Protein AF-A0A7S1UIT3-F1 (afdb_monomer_lite)

pLDDT: mean 85.67, std 15.05, range [30.44, 98.75]

Structure (mmCIF, N/CA/C/O backbone):
data_AF-A0A7S1UIT3-F1
#
_entry.id   AF-A0A7S1UIT3-F1
#
loop_
_atom_site.group_PDB
_atom_site.id
_atom_site.type_symbol
_atom_site.label_atom_id
_atom_site.label_alt_id
_atom_site.label_comp_id
_atom_site.label_asym_id
_atom_site.label_entity_id
_atom_site.label_seq_id
_atom_site.pdbx_PDB_ins_code
_atom_site.Cartn_x
_atom_site.Cartn_y
_atom_site.Cartn_z
_atom_site.occupancy
_atom_site.B_iso_or_equiv
_atom_site.auth_seq_id
_atom_site.auth_comp_id
_atom_site.auth_asym_id
_atom_site.auth_atom_id
_atom_site.pdbx_PDB_model_num
ATOM 1 N N . GLN A 1 1 ? 19.915 13.549 -13.323 1.00 46.94 1 GLN A N 1
ATOM 2 C CA . GLN A 1 1 ? 19.915 12.430 -12.364 1.00 46.94 1 GLN A CA 1
ATOM 3 C C . GLN A 1 1 ? 20.863 11.379 -12.923 1.00 46.94 1 GLN A C 1
ATOM 5 O O . GLN A 1 1 ? 20.738 11.053 -14.097 1.00 46.94 1 GLN A O 1
ATOM 10 N N . THR A 1 2 ? 21.881 10.961 -12.176 1.00 52.47 2 THR A N 1
ATOM 11 C CA . THR A 1 2 ? 22.764 9.856 -12.575 1.00 52.47 2 THR A CA 1
ATOM 12 C C . THR A 1 2 ? 22.044 8.564 -12.219 1.00 52.47 2 THR A C 1
ATOM 14 O O . THR A 1 2 ? 21.860 8.278 -11.042 1.00 52.47 2 THR A O 1
ATOM 17 N N . PHE A 1 3 ? 21.565 7.834 -13.223 1.00 65.62 3 PHE A N 1
ATOM 18 C CA . PHE A 1 3 ? 20.949 6.527 -13.011 1.00 65.62 3 PHE A CA 1
ATOM 19 C C . PHE A 1 3 ? 22.040 5.515 -12.663 1.00 65.62 3 PHE A C 1
ATOM 21 O O . PHE A 1 3 ? 23.120 5.548 -13.263 1.00 65.62 3 PHE A O 1
ATOM 28 N N . VAL A 1 4 ? 21.763 4.605 -11.730 1.00 65.81 4 VAL A N 1
ATOM 29 C CA . VAL A 1 4 ? 22.576 3.391 -11.627 1.00 65.81 4 VAL A CA 1
ATOM 30 C C . VAL A 1 4 ? 22.372 2.642 -12.941 1.00 65.81 4 VAL A C 1
ATOM 32 O O . VAL A 1 4 ? 21.242 2.348 -13.326 1.00 65.81 4 VAL A O 1
ATOM 35 N N . THR A 1 5 ? 23.452 2.445 -13.694 1.00 67.94 5 THR A N 1
ATOM 36 C CA . THR A 1 5 ? 23.385 1.649 -14.921 1.00 67.94 5 THR A CA 1
ATOM 37 C C . THR A 1 5 ? 23.319 0.189 -14.498 1.00 67.94 5 THR A C 1
ATOM 39 O O . THR A 1 5 ? 24.219 -0.238 -13.774 1.00 67.94 5 THR A O 1
ATOM 42 N N . PRO A 1 6 ? 22.281 -0.564 -14.899 1.00 67.19 6 PRO A N 1
ATOM 43 C CA . PRO A 1 6 ? 22.145 -1.939 -14.453 1.00 67.19 6 PRO A CA 1
ATOM 44 C C . PRO A 1 6 ? 23.338 -2.788 -14.910 1.00 67.19 6 PRO A C 1
ATOM 46 O O . PRO A 1 6 ? 23.688 -2.793 -16.095 1.00 67.19 6 PRO A O 1
ATOM 49 N N . ALA A 1 7 ? 23.974 -3.483 -13.972 1.00 74.50 7 ALA A N 1
ATOM 50 C CA . ALA A 1 7 ? 25.075 -4.406 -14.216 1.00 74.50 7 ALA A CA 1
ATOM 51 C C . ALA A 1 7 ? 24.563 -5.817 -14.566 1.00 74.50 7 ALA A C 1
ATOM 53 O O . ALA A 1 7 ? 23.385 -6.133 -14.430 1.00 74.50 7 ALA A O 1
ATOM 54 N N . SER A 1 8 ? 25.458 -6.709 -15.003 1.00 68.69 8 SER A N 1
ATOM 55 C CA . SER A 1 8 ? 25.099 -8.071 -15.439 1.00 68.69 8 SER A CA 1
ATOM 56 C C . SER A 1 8 ? 24.463 -8.959 -14.357 1.00 68.69 8 SER A C 1
ATOM 58 O O . SER A 1 8 ? 23.925 -10.005 -14.701 1.00 68.69 8 SER A O 1
ATOM 60 N N . LEU A 1 9 ? 24.547 -8.575 -13.078 1.00 79.12 9 LEU A N 1
ATOM 61 C CA . LEU A 1 9 ? 23.953 -9.288 -11.938 1.00 79.12 9 LEU A CA 1
ATOM 62 C C . LEU A 1 9 ? 22.693 -8.608 -11.386 1.00 79.12 9 LEU A C 1
ATOM 64 O O . LEU A 1 9 ? 22.029 -9.177 -10.534 1.00 79.12 9 LEU A O 1
ATOM 68 N N . ASP A 1 10 ? 22.320 -7.443 -11.914 1.00 90.12 10 ASP A N 1
ATOM 69 C CA . ASP A 1 10 ? 21.158 -6.686 -11.437 1.00 90.12 10 ASP A CA 1
ATOM 70 C C . ASP A 1 10 ? 19.826 -7.275 -11.933 1.00 90.12 10 ASP A C 1
ATOM 72 O O . ASP A 1 10 ? 18.752 -6.758 -11.627 1.00 90.12 10 ASP A O 1
ATOM 76 N N . GLU A 1 11 ? 19.891 -8.345 -12.732 1.00 94.50 11 GLU A N 1
ATOM 77 C CA . GLU A 1 11 ? 18.737 -9.024 -13.329 1.00 94.50 11 GLU A CA 1
ATOM 78 C C . GLU A 1 11 ? 17.837 -8.063 -14.127 1.00 94.50 11 GLU A C 1
ATOM 80 O O . GLU A 1 11 ? 16.620 -8.209 -14.191 1.00 94.50 11 GLU A O 1
ATOM 85 N N . PHE A 1 12 ? 18.428 -7.046 -14.757 1.00 94.56 12 PHE A N 1
ATOM 86 C CA . PHE A 1 12 ? 17.677 -6.101 -15.575 1.00 94.56 12 PHE A CA 1
ATOM 87 C C . PHE A 1 12 ? 16.957 -6.810 -16.726 1.00 94.56 12 PHE A C 1
ATOM 89 O O . PHE A 1 12 ? 17.575 -7.529 -17.514 1.00 94.56 12 PHE A O 1
ATOM 96 N N . GLY A 1 13 ? 15.652 -6.570 -16.847 1.00 95.25 13 GLY A N 1
ATOM 97 C CA . GLY A 1 13 ? 14.801 -7.284 -17.799 1.00 95.25 13 GLY A CA 1
ATOM 98 C C . GLY A 1 13 ? 14.123 -8.519 -17.211 1.00 95.25 13 GLY A C 1
ATOM 99 O O . GLY A 1 13 ? 13.435 -9.213 -17.956 1.00 95.25 13 GLY A O 1
ATOM 100 N N . TYR A 1 14 ? 14.276 -8.780 -15.905 1.00 97.31 14 TYR A N 1
ATOM 101 C CA . TYR A 1 14 ? 13.561 -9.851 -15.203 1.00 97.31 14 TYR A CA 1
ATOM 102 C C . TYR A 1 14 ? 12.042 -9.741 -15.389 1.00 97.31 14 TYR A C 1
ATOM 104 O O . TYR A 1 14 ? 11.359 -10.734 -15.626 1.00 97.31 14 TYR A O 1
ATOM 112 N N . SER A 1 15 ? 11.520 -8.515 -15.335 1.00 98.31 15 SER A N 1
ATOM 113 C CA . SER A 1 15 ? 10.126 -8.198 -15.627 1.00 98.31 15 SER A CA 1
ATOM 114 C C . SER A 1 15 ? 10.046 -6.982 -16.552 1.00 98.31 15 SER A C 1
ATOM 116 O O . SER A 1 15 ? 10.886 -6.080 -16.492 1.00 98.31 15 SER A O 1
ATOM 118 N N . VAL A 1 16 ? 9.061 -6.972 -17.454 1.00 97.81 16 VAL A N 1
ATOM 119 C CA . VAL A 1 16 ? 8.864 -5.897 -18.436 1.00 97.81 16 VAL A CA 1
ATOM 120 C C . VAL A 1 16 ? 7.373 -5.654 -18.635 1.00 97.81 16 VAL A C 1
ATOM 122 O O . VAL A 1 16 ? 6.615 -6.601 -18.840 1.00 97.81 16 VAL A O 1
ATOM 125 N N . ALA A 1 17 ? 6.969 -4.385 -18.647 1.00 98.25 17 ALA A N 1
ATOM 126 C CA . ALA A 1 17 ? 5.641 -3.954 -19.068 1.00 98.25 17 ALA A CA 1
ATOM 127 C C . ALA A 1 17 ? 5.755 -2.760 -20.026 1.00 98.25 17 ALA A C 1
ATOM 129 O O . ALA A 1 17 ? 6.630 -1.911 -19.866 1.00 98.25 17 ALA A O 1
ATOM 130 N N . LEU A 1 18 ? 4.892 -2.709 -21.039 1.00 96.75 18 LEU A N 1
ATOM 131 C CA . LEU A 1 18 ? 4.883 -1.678 -22.076 1.00 96.75 18 LEU A CA 1
ATOM 132 C C . LEU A 1 18 ? 3.440 -1.255 -22.340 1.00 96.75 18 LEU A C 1
ATOM 134 O O . LEU A 1 18 ? 2.612 -2.106 -22.666 1.00 96.75 18 LEU A O 1
ATOM 138 N N . ASP A 1 19 ? 3.178 0.046 -22.279 1.00 97.06 19 ASP A N 1
ATOM 139 C CA . ASP A 1 19 ? 1.908 0.633 -22.700 1.00 97.06 19 ASP A CA 1
ATOM 140 C C . ASP A 1 19 ? 2.155 1.951 -23.452 1.00 97.06 19 ASP A C 1
ATOM 142 O O . ASP A 1 19 ? 2.624 2.953 -22.902 1.00 97.06 19 ASP A O 1
ATOM 146 N N . GLY A 1 20 ? 1.883 1.926 -24.758 1.00 93.31 20 GLY A N 1
ATOM 147 C CA . GLY A 1 20 ? 2.160 3.029 -25.675 1.00 93.31 20 GLY A CA 1
ATOM 148 C C . GLY A 1 20 ? 3.656 3.342 -25.810 1.00 93.31 20 GLY A C 1
ATOM 149 O O . GLY A 1 20 ? 4.422 2.576 -26.410 1.00 93.31 20 GLY A O 1
ATOM 150 N N . ASP A 1 21 ? 4.044 4.509 -25.296 1.00 94.75 21 ASP A N 1
ATOM 151 C CA . ASP A 1 21 ? 5.414 5.038 -25.321 1.00 94.75 21 ASP A CA 1
ATOM 152 C C . ASP A 1 21 ? 6.137 4.898 -23.976 1.00 94.75 21 ASP A C 1
ATOM 154 O O . ASP A 1 21 ? 7.287 5.324 -23.855 1.00 94.75 21 ASP A O 1
ATOM 158 N N . GLU A 1 22 ? 5.493 4.284 -22.983 1.00 96.19 22 GLU A N 1
ATOM 159 C CA . GLU A 1 22 ? 6.040 4.091 -21.644 1.00 96.19 22 GLU A CA 1
ATOM 160 C C . GLU A 1 22 ? 6.344 2.610 -21.407 1.00 96.19 22 GLU A C 1
ATOM 162 O O . GLU A 1 22 ? 5.508 1.736 -21.640 1.00 96.19 22 GLU A O 1
ATOM 167 N N . MET A 1 23 ? 7.563 2.319 -20.958 1.00 97.06 23 MET A N 1
ATOM 168 C CA . MET A 1 23 ? 8.028 0.966 -20.670 1.00 97.06 23 MET A CA 1
ATOM 169 C C . MET A 1 23 ? 8.654 0.918 -19.283 1.00 97.06 23 MET A C 1
ATOM 171 O O . MET A 1 23 ? 9.505 1.740 -18.956 1.00 97.06 23 MET A O 1
ATOM 175 N N . VAL A 1 24 ? 8.275 -0.071 -18.484 1.00 98.31 24 VAL A N 1
ATOM 176 C CA . VAL A 1 24 ? 8.840 -0.313 -17.156 1.00 98.31 24 VAL A CA 1
ATOM 177 C C . VAL A 1 24 ? 9.628 -1.610 -17.202 1.00 98.31 24 VAL A C 1
ATOM 179 O O . VAL A 1 24 ? 9.116 -2.627 -17.670 1.00 98.31 24 VAL A O 1
ATOM 182 N N . ILE A 1 25 ? 10.874 -1.571 -16.739 1.00 97.94 25 ILE A N 1
ATOM 183 C CA . ILE A 1 25 ? 11.754 -2.738 -16.670 1.00 97.94 25 ILE A CA 1
ATOM 184 C C . ILE A 1 25 ? 12.203 -2.945 -15.227 1.00 97.94 25 ILE A C 1
ATOM 186 O O . ILE A 1 25 ? 12.813 -2.051 -14.640 1.00 97.94 25 ILE A O 1
ATOM 190 N N . GLY A 1 26 ? 11.922 -4.120 -14.675 1.00 98.00 26 GLY A N 1
ATOM 191 C CA . GLY A 1 26 ? 12.396 -4.537 -13.362 1.00 98.00 26 GLY A CA 1
ATOM 192 C C . GLY A 1 26 ? 13.838 -5.045 -13.380 1.00 98.00 26 GLY A C 1
ATOM 193 O O . GLY A 1 26 ? 14.306 -5.615 -14.371 1.00 98.00 26 GLY A O 1
ATOM 194 N N . ALA A 1 27 ? 14.531 -4.822 -12.269 1.00 97.50 27 ALA A N 1
ATOM 195 C CA . ALA A 1 27 ? 15.895 -5.260 -11.998 1.00 97.50 27 ALA A CA 1
ATOM 196 C C . ALA A 1 27 ? 16.018 -5.639 -10.506 1.00 97.50 27 ALA A C 1
ATOM 198 O O . ALA A 1 27 ? 16.556 -4.867 -9.705 1.00 97.50 27 ALA A O 1
ATOM 199 N N . PRO A 1 28 ? 15.445 -6.784 -10.098 1.00 97.44 28 PRO A N 1
ATOM 200 C CA . PRO A 1 28 ? 15.382 -7.183 -8.694 1.00 97.44 28 PRO A CA 1
ATOM 201 C C . PRO A 1 28 ? 16.749 -7.474 -8.059 1.00 97.44 28 PRO A C 1
ATOM 203 O O . PRO A 1 28 ? 16.854 -7.411 -6.842 1.00 97.44 28 PRO A O 1
ATOM 206 N N . GLY A 1 29 ? 17.802 -7.722 -8.847 1.00 96.12 29 GLY A N 1
ATOM 207 C CA . GLY A 1 29 ? 19.154 -7.983 -8.335 1.00 96.12 29 GLY A CA 1
ATOM 208 C C . GLY A 1 29 ? 19.953 -6.735 -7.929 1.00 96.12 29 GLY A C 1
ATOM 209 O O . GLY A 1 29 ? 21.053 -6.863 -7.399 1.00 96.12 29 GLY A O 1
ATOM 210 N N . VAL A 1 30 ? 19.439 -5.525 -8.182 1.00 94.88 30 VAL A N 1
ATOM 211 C CA . VAL A 1 30 ? 20.153 -4.263 -7.905 1.00 94.88 30 VAL A CA 1
ATOM 212 C C . VAL A 1 30 ? 20.434 -4.091 -6.410 1.00 94.88 30 VAL A C 1
ATOM 214 O O . VAL A 1 30 ? 19.501 -4.135 -5.611 1.00 94.88 30 VAL A O 1
ATOM 217 N N . ASP A 1 31 ? 21.681 -3.733 -6.069 1.00 92.38 31 ASP A N 1
ATOM 218 C CA . ASP A 1 31 ? 22.093 -3.257 -4.733 1.00 92.38 31 ASP A CA 1
ATOM 219 C C . ASP A 1 31 ? 21.745 -4.253 -3.616 1.00 92.38 31 ASP A C 1
ATOM 221 O O . ASP A 1 31 ? 20.839 -4.013 -2.824 1.00 92.38 31 ASP A O 1
ATOM 225 N N . ASP A 1 32 ? 22.451 -5.388 -3.589 1.00 92.44 32 ASP A N 1
ATOM 226 C CA . ASP A 1 32 ? 22.223 -6.498 -2.647 1.00 92.44 32 ASP A CA 1
ATOM 227 C C . ASP A 1 32 ? 20.775 -7.011 -2.681 1.00 92.44 32 ASP A C 1
ATOM 229 O O . ASP A 1 32 ? 20.127 -7.215 -1.656 1.00 92.44 32 ASP A O 1
ATOM 233 N N . GLU A 1 33 ? 20.242 -7.165 -3.898 1.00 95.12 33 GLU A N 1
ATOM 234 C CA . GLU A 1 33 ? 18.872 -7.626 -4.146 1.00 95.12 33 GLU A CA 1
ATOM 235 C C . GLU A 1 33 ? 17.778 -6.747 -3.511 1.00 95.12 33 GLU A C 1
ATOM 237 O O . GLU A 1 33 ? 16.616 -7.144 -3.460 1.00 95.12 33 GLU A O 1
ATOM 242 N N . LYS A 1 34 ? 18.097 -5.513 -3.090 1.00 95.31 34 LYS A N 1
ATOM 243 C CA . LYS A 1 34 ? 17.076 -4.513 -2.728 1.00 95.31 34 LYS A CA 1
ATOM 244 C C . LYS A 1 34 ? 16.142 -4.225 -3.908 1.00 95.31 34 LYS A C 1
ATOM 246 O O . LYS A 1 34 ? 14.973 -3.895 -3.726 1.00 95.31 34 LYS A O 1
ATOM 251 N N . GLY A 1 35 ? 16.671 -4.321 -5.128 1.00 97.12 35 GLY A N 1
ATOM 252 C CA . GLY A 1 35 ? 15.929 -4.224 -6.378 1.00 97.12 35 GLY A CA 1
ATOM 253 C C . GLY A 1 35 ? 15.574 -2.796 -6.804 1.00 97.12 35 GLY A C 1
ATOM 254 O O . GLY A 1 35 ? 15.624 -1.843 -6.020 1.00 97.12 35 GLY A O 1
ATOM 255 N N . ALA A 1 36 ? 15.258 -2.633 -8.086 1.00 97.00 36 ALA A N 1
ATOM 256 C CA . ALA A 1 36 ? 14.792 -1.386 -8.687 1.00 97.00 36 ALA A CA 1
ATOM 257 C C . ALA A 1 36 ? 13.879 -1.670 -9.891 1.00 97.00 36 ALA A C 1
ATOM 259 O O . ALA A 1 36 ? 13.921 -2.747 -10.486 1.00 97.00 36 ALA A O 1
ATOM 260 N N . ALA A 1 37 ? 13.111 -0.668 -10.314 1.00 98.06 37 ALA A N 1
ATOM 261 C CA . ALA A 1 37 ? 12.497 -0.652 -11.639 1.00 98.06 37 ALA A CA 1
ATOM 262 C C . ALA A 1 37 ? 12.879 0.629 -12.385 1.00 98.06 37 ALA A C 1
ATOM 264 O O . ALA A 1 37 ? 13.203 1.650 -11.783 1.00 98.06 37 ALA A O 1
ATOM 265 N N . TYR A 1 38 ? 12.861 0.585 -13.711 1.00 96.69 38 TYR A N 1
ATOM 266 C CA . TYR A 1 38 ? 13.275 1.694 -14.563 1.00 96.69 38 TYR A CA 1
ATOM 267 C C . TYR A 1 38 ? 12.162 2.028 -15.543 1.00 96.69 38 TYR A C 1
ATOM 269 O O . TYR A 1 38 ? 11.745 1.171 -16.321 1.00 96.69 38 TYR A O 1
ATOM 277 N N . LEU A 1 39 ? 11.721 3.282 -15.528 1.00 97.06 39 LEU A N 1
ATOM 278 C CA . LEU A 1 39 ? 10.820 3.839 -16.525 1.00 97.06 39 LEU A CA 1
ATOM 279 C C . LEU A 1 39 ? 11.635 4.337 -17.716 1.00 97.06 39 LEU A C 1
ATOM 281 O O . LEU A 1 39 ? 12.537 5.168 -17.574 1.00 97.06 39 LEU A O 1
ATOM 285 N N . TRP A 1 40 ? 11.270 3.854 -18.890 1.00 95.06 40 TRP A N 1
ATOM 286 C CA . TRP A 1 40 ? 11.787 4.268 -20.178 1.00 95.06 40 TRP A CA 1
ATOM 287 C C . TRP A 1 40 ? 10.672 4.918 -20.980 1.00 95.06 40 TRP A C 1
ATOM 289 O O . TRP A 1 40 ? 9.566 4.384 -21.059 1.00 95.06 40 TRP A O 1
ATOM 299 N N . LEU A 1 41 ? 10.992 6.040 -21.614 1.00 94.56 41 LEU A N 1
ATOM 300 C CA . LEU A 1 41 ? 10.089 6.718 -22.534 1.00 94.56 41 LEU A CA 1
ATOM 301 C C . LEU A 1 41 ? 10.626 6.652 -23.957 1.00 94.56 41 LEU A C 1
ATOM 303 O O . LEU A 1 41 ? 11.831 6.812 -24.198 1.00 94.56 41 LEU A O 1
ATOM 307 N N . ARG A 1 42 ? 9.714 6.443 -24.908 1.00 93.56 42 ARG A N 1
ATOM 308 C CA . ARG A 1 42 ? 10.017 6.533 -26.333 1.00 93.56 42 ARG A CA 1
ATOM 309 C C . ARG A 1 42 ? 10.057 7.998 -26.761 1.00 93.56 42 ARG A C 1
ATOM 311 O O . ARG A 1 42 ? 9.055 8.704 -26.728 1.00 93.56 42 ARG A O 1
ATOM 318 N N . GLY A 1 43 ? 11.220 8.439 -27.229 1.00 88.31 43 GLY A N 1
ATOM 319 C CA . GLY A 1 43 ? 11.409 9.705 -27.931 1.00 88.31 43 GLY A CA 1
ATOM 320 C C . GLY A 1 43 ? 11.768 9.440 -29.390 1.00 88.31 43 GLY A C 1
ATOM 321 O O . GLY A 1 43 ? 12.883 9.007 -29.690 1.00 88.31 43 GLY A O 1
ATOM 322 N N . GLY A 1 44 ? 10.831 9.678 -30.313 1.00 86.88 44 GLY A N 1
ATOM 323 C CA . GLY A 1 44 ? 11.021 9.359 -31.731 1.00 86.88 44 GLY A CA 1
ATOM 324 C C . GLY A 1 44 ? 11.257 7.860 -31.947 1.00 86.88 44 GLY A C 1
ATOM 325 O O . GLY A 1 44 ? 10.409 7.041 -31.608 1.00 86.88 44 GLY A O 1
ATOM 326 N N . SER A 1 45 ? 12.412 7.490 -32.507 1.00 88.00 45 SER A N 1
ATOM 327 C CA . SER A 1 45 ? 12.798 6.088 -32.740 1.00 88.00 45 SER A CA 1
ATOM 328 C C . SER A 1 45 ? 13.670 5.485 -31.631 1.00 88.00 45 SER A C 1
ATOM 330 O O . SER A 1 45 ? 14.164 4.371 -31.791 1.00 88.00 45 SER A O 1
ATOM 332 N N . SER A 1 46 ? 13.913 6.214 -30.537 1.00 88.62 46 SER A N 1
ATOM 333 C CA . SER A 1 46 ? 14.787 5.785 -29.438 1.00 88.62 46 SER A CA 1
ATOM 334 C C . SER A 1 46 ? 14.034 5.652 -28.119 1.00 88.62 46 SER A C 1
ATOM 336 O O . SER A 1 46 ? 13.113 6.418 -27.852 1.00 88.62 46 SER A O 1
ATOM 338 N N . MET A 1 47 ? 14.459 4.701 -27.289 1.00 88.81 47 MET A N 1
ATOM 339 C CA . MET A 1 47 ? 14.052 4.592 -25.887 1.00 88.81 47 MET A CA 1
ATOM 340 C C . MET A 1 47 ? 15.146 5.191 -25.000 1.00 88.81 47 MET A C 1
ATOM 342 O O . MET A 1 47 ? 16.331 4.940 -25.231 1.00 88.81 47 MET A O 1
ATOM 346 N N . SER A 1 48 ? 14.761 5.943 -23.971 1.00 91.06 48 SER A N 1
ATOM 347 C CA . SER A 1 48 ? 15.687 6.466 -22.958 1.00 91.06 48 SER A CA 1
ATOM 348 C C . SER A 1 48 ? 15.144 6.256 -21.553 1.00 91.06 48 SER A C 1
ATOM 350 O O . SER A 1 48 ? 13.947 6.439 -21.340 1.00 91.06 48 SER A O 1
ATOM 352 N N . ILE A 1 49 ? 16.023 5.938 -20.598 1.00 91.69 49 ILE A N 1
ATOM 353 C CA . ILE A 1 49 ? 15.675 5.907 -19.172 1.00 91.69 49 ILE A CA 1
ATOM 354 C C . ILE A 1 49 ? 15.262 7.315 -18.746 1.00 91.69 49 ILE A C 1
ATOM 356 O O . ILE A 1 49 ? 16.026 8.271 -18.893 1.00 91.69 49 ILE A O 1
ATOM 360 N N . THR A 1 50 ? 14.058 7.426 -18.205 1.00 93.00 50 THR A N 1
ATOM 361 C CA . THR A 1 50 ? 13.496 8.672 -17.683 1.00 93.00 50 THR A CA 1
ATOM 362 C C . THR A 1 50 ? 13.556 8.710 -16.165 1.00 93.00 50 THR A C 1
ATOM 364 O O . THR A 1 50 ? 13.829 9.767 -15.598 1.00 93.00 50 THR A O 1
ATOM 367 N N . GLN A 1 51 ? 13.337 7.573 -15.502 1.00 95.25 51 GLN A N 1
ATOM 368 C CA . GLN A 1 51 ? 13.281 7.510 -14.047 1.00 95.25 51 GLN A CA 1
ATOM 369 C C . GLN A 1 51 ? 13.695 6.131 -13.528 1.00 95.25 51 GLN A C 1
ATOM 371 O O . GLN A 1 51 ? 13.369 5.111 -14.129 1.00 95.25 51 GLN A O 1
ATOM 376 N N . GLN A 1 52 ? 14.376 6.112 -12.382 1.00 95.81 52 GLN A N 1
ATOM 377 C CA . GLN A 1 52 ? 14.502 4.926 -11.539 1.00 95.81 52 GLN A CA 1
ATOM 378 C C . GLN A 1 52 ? 13.404 4.981 -10.469 1.00 95.81 52 GLN A C 1
ATOM 380 O O . GLN A 1 52 ? 13.303 5.967 -9.737 1.00 95.81 52 GLN A O 1
ATOM 385 N N . LEU A 1 53 ? 12.566 3.953 -10.424 1.00 97.81 53 LEU A N 1
ATOM 386 C CA . LEU A 1 53 ? 11.509 3.753 -9.442 1.00 97.81 53 LEU A CA 1
ATOM 387 C C . LEU A 1 53 ? 12.077 2.920 -8.292 1.00 97.81 53 LEU A C 1
ATOM 389 O O . LEU A 1 53 ? 12.685 1.872 -8.524 1.00 97.81 53 LEU A O 1
ATOM 393 N N . LEU A 1 54 ? 11.890 3.413 -7.072 1.00 96.31 54 LEU A N 1
ATOM 394 C CA . LEU A 1 54 ? 12.373 2.813 -5.833 1.00 96.31 54 LEU A CA 1
ATOM 395 C C . LEU A 1 54 ? 11.274 2.930 -4.770 1.00 96.31 54 LEU A C 1
ATOM 397 O O . LEU A 1 54 ? 10.522 3.912 -4.809 1.00 96.31 54 LEU A O 1
ATOM 401 N N . PRO A 1 55 ? 11.190 1.982 -3.825 1.00 93.88 55 PRO A N 1
ATOM 402 C CA . PRO A 1 55 ? 10.376 2.162 -2.633 1.00 93.88 55 PRO A CA 1
ATOM 403 C C . PRO A 1 55 ? 11.002 3.232 -1.719 1.00 93.88 55 PRO A C 1
ATOM 405 O O . PRO A 1 55 ? 12.162 3.623 -1.885 1.00 93.88 55 PRO A O 1
ATOM 408 N N . ASP A 1 56 ? 10.215 3.730 -0.771 1.00 89.25 56 ASP A N 1
ATOM 409 C CA . ASP A 1 56 ? 10.622 4.707 0.244 1.00 89.25 56 ASP A CA 1
ATOM 410 C C . ASP A 1 56 ? 11.630 4.127 1.245 1.00 89.25 56 ASP A C 1
ATOM 412 O O . ASP A 1 56 ? 12.628 4.775 1.574 1.00 89.25 56 ASP A O 1
ATOM 416 N N . VAL A 1 57 ? 11.399 2.887 1.672 1.00 87.69 57 VAL A N 1
ATOM 417 C CA . VAL A 1 57 ? 12.326 2.086 2.474 1.00 87.69 57 VAL A CA 1
ATOM 418 C C . VAL A 1 57 ? 12.831 0.934 1.611 1.00 87.69 57 VAL A C 1
ATOM 420 O O . VAL A 1 57 ? 12.046 0.231 0.984 1.00 87.69 57 VAL A O 1
ATOM 423 N N . ARG A 1 58 ? 14.154 0.752 1.549 1.00 91.12 58 ARG A N 1
ATOM 424 C CA . ARG A 1 58 ? 14.783 -0.344 0.798 1.00 91.12 58 ARG A CA 1
ATOM 425 C C . ARG A 1 58 ? 15.344 -1.369 1.770 1.00 91.12 58 ARG A C 1
ATOM 427 O O . ARG A 1 58 ? 16.146 -1.007 2.629 1.00 91.12 58 ARG A O 1
ATOM 434 N N . GLN A 1 59 ? 14.954 -2.621 1.588 1.00 91.62 59 GLN A N 1
ATOM 435 C CA . GLN A 1 59 ? 15.403 -3.761 2.378 1.00 91.62 59 GLN A CA 1
ATOM 436 C C . GLN A 1 59 ? 16.242 -4.698 1.514 1.00 91.62 59 GLN A C 1
ATOM 438 O O . GLN A 1 59 ? 15.915 -4.924 0.349 1.00 91.62 59 GLN A O 1
ATOM 443 N N . ASP A 1 60 ? 17.337 -5.207 2.075 1.00 92.56 60 ASP A N 1
ATOM 444 C CA . ASP A 1 60 ? 18.192 -6.196 1.413 1.00 92.56 60 ASP A CA 1
ATOM 445 C C . ASP A 1 60 ? 17.370 -7.445 1.075 1.00 92.56 60 ASP A C 1
ATOM 447 O O . ASP A 1 60 ? 16.589 -7.907 1.899 1.00 92.56 60 ASP A O 1
ATOM 451 N N . GLY A 1 61 ? 17.515 -7.983 -0.136 1.00 93.94 61 GLY A N 1
ATOM 452 C CA . GLY A 1 61 ? 16.748 -9.165 -0.551 1.00 93.94 61 GLY A CA 1
ATOM 453 C C . GLY A 1 61 ? 15.274 -8.931 -0.908 1.00 93.94 61 GLY A C 1
ATOM 454 O O . GLY A 1 61 ? 14.639 -9.859 -1.397 1.00 93.94 61 GLY A O 1
ATOM 455 N N . ALA A 1 62 ? 14.728 -7.714 -0.775 1.00 94.69 62 ALA A N 1
ATOM 456 C CA . ALA A 1 62 ? 13.309 -7.442 -1.056 1.00 94.69 62 ALA A CA 1
ATOM 457 C C . ALA A 1 62 ? 12.896 -7.681 -2.525 1.00 94.69 62 ALA A C 1
ATOM 459 O O . ALA A 1 62 ? 11.718 -7.888 -2.848 1.00 94.69 62 ALA A O 1
ATOM 460 N N . ARG A 1 63 ? 13.874 -7.642 -3.441 1.00 97.12 63 ARG A N 1
ATOM 461 C CA . ARG A 1 63 ? 13.736 -7.898 -4.883 1.00 97.12 63 ARG A CA 1
ATOM 462 C C . ARG A 1 63 ? 12.664 -7.036 -5.544 1.00 97.12 63 ARG A C 1
ATOM 464 O O . ARG A 1 63 ? 11.888 -7.504 -6.384 1.00 97.12 63 ARG A O 1
ATOM 471 N N . PHE A 1 64 ? 12.644 -5.747 -5.202 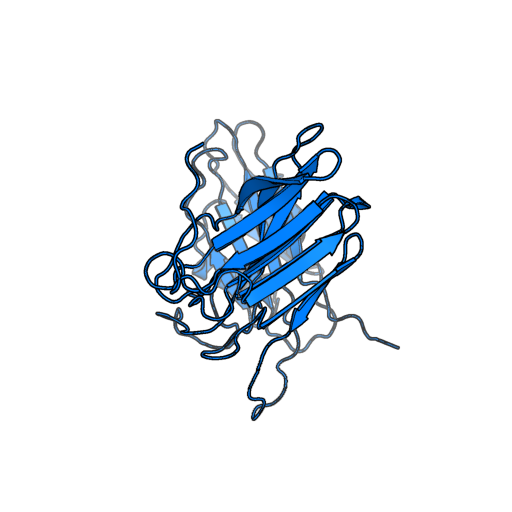1.00 98.19 64 PHE A N 1
ATOM 472 C CA . PHE A 1 64 ? 11.788 -4.762 -5.858 1.00 98.19 64 PHE A CA 1
ATOM 473 C C . PHE A 1 64 ? 12.013 -4.764 -7.380 1.00 98.19 64 PHE A C 1
ATOM 475 O O . PHE A 1 64 ? 13.144 -4.722 -7.864 1.00 98.19 64 PHE A O 1
ATOM 482 N N . GLY A 1 65 ? 10.933 -4.806 -8.158 1.00 98.12 65 GLY A N 1
ATOM 483 C CA . GLY A 1 65 ? 10.992 -4.996 -9.609 1.00 98.12 65 GLY A CA 1
ATOM 484 C C . GLY A 1 65 ? 10.840 -6.452 -10.053 1.00 98.12 65 GLY A C 1
ATOM 485 O O . GLY A 1 65 ? 10.982 -6.732 -11.245 1.00 98.12 65 GLY A O 1
ATOM 486 N N . CYS A 1 66 ? 10.530 -7.393 -9.156 1.00 96.81 66 CYS A N 1
ATOM 487 C CA . CYS A 1 66 ? 10.300 -8.780 -9.564 1.00 96.81 66 CYS A CA 1
ATOM 488 C C . CYS A 1 66 ? 9.037 -8.955 -10.429 1.00 96.81 66 CYS A C 1
ATOM 490 O O . CYS A 1 66 ? 9.015 -9.812 -11.312 1.00 96.81 66 CYS A O 1
ATOM 492 N N . SER A 1 67 ? 8.024 -8.099 -10.272 1.00 98.50 67 SER A N 1
ATOM 493 C CA . SER A 1 67 ? 6.927 -7.950 -11.231 1.00 98.50 67 SER A CA 1
ATOM 494 C C . SER A 1 67 ? 6.590 -6.473 -11.428 1.00 98.50 67 SER A C 1
ATOM 496 O O . SER A 1 67 ? 6.672 -5.674 -10.495 1.00 98.50 67 SER A O 1
ATOM 498 N N . VAL A 1 68 ? 6.243 -6.100 -12.660 1.00 98.75 68 VAL A N 1
ATOM 499 C CA . VAL A 1 68 ? 5.894 -4.725 -13.037 1.00 98.75 68 VAL A CA 1
ATOM 500 C C . VAL A 1 68 ? 4.660 -4.725 -13.928 1.00 98.75 68 VAL A C 1
ATOM 502 O O . VAL A 1 68 ? 4.484 -5.617 -14.759 1.00 98.75 68 VAL A O 1
ATOM 505 N N . ALA A 1 69 ? 3.826 -3.701 -13.786 1.00 98.62 69 ALA A N 1
ATOM 506 C CA . ALA A 1 69 ? 2.696 -3.435 -14.665 1.00 98.62 69 ALA A CA 1
ATOM 507 C C . ALA A 1 69 ? 2.522 -1.921 -14.856 1.00 98.62 69 ALA A C 1
ATOM 509 O O . ALA A 1 69 ? 2.887 -1.130 -13.989 1.00 98.62 69 ALA A O 1
ATOM 510 N N . ILE A 1 70 ? 1.974 -1.509 -15.996 1.00 98.44 70 ILE A N 1
ATOM 511 C CA . ILE A 1 70 ? 1.735 -0.100 -16.323 1.00 98.44 70 ILE A CA 1
ATOM 512 C C . ILE A 1 70 ? 0.399 0.047 -17.044 1.00 98.44 70 ILE A C 1
ATOM 514 O O . ILE A 1 70 ? 0.034 -0.803 -17.858 1.00 98.44 70 ILE A O 1
ATOM 518 N N . HIS A 1 71 ? -0.314 1.126 -16.735 1.00 97.69 71 HIS A N 1
ATOM 519 C CA . HIS A 1 71 ? -1.475 1.583 -17.486 1.00 97.69 71 HIS A CA 1
ATOM 520 C C . HIS A 1 71 ? -1.358 3.095 -17.690 1.00 97.69 71 HIS A C 1
ATOM 522 O O . HIS A 1 71 ? -1.745 3.894 -16.831 1.00 97.69 71 HIS A O 1
ATOM 528 N N . SER A 1 72 ? -0.810 3.484 -18.839 1.00 94.75 72 SER A N 1
ATOM 529 C CA . SER A 1 72 ? -0.415 4.858 -19.160 1.00 94.75 72 SER A CA 1
ATOM 530 C C . SER A 1 72 ? -1.617 5.804 -19.180 1.00 94.75 72 SER A C 1
ATOM 532 O O . SER A 1 72 ? -1.516 6.946 -18.740 1.00 94.75 72 SER A O 1
ATOM 534 N N . ALA A 1 73 ? -2.784 5.323 -19.627 1.00 94.25 73 ALA A N 1
ATOM 535 C CA . ALA A 1 73 ? -4.015 6.118 -19.663 1.00 94.25 73 ALA A CA 1
ATOM 536 C C . ALA A 1 73 ? -4.576 6.444 -18.268 1.00 94.25 73 ALA A C 1
ATOM 538 O O . ALA A 1 73 ? -5.224 7.474 -18.105 1.00 94.25 73 ALA A O 1
ATOM 539 N N . ALA A 1 74 ? -4.323 5.583 -17.276 1.00 93.94 74 ALA A N 1
ATOM 540 C CA . ALA A 1 74 ? -4.664 5.863 -15.882 1.00 93.94 74 ALA A CA 1
ATOM 541 C C . ALA A 1 74 ? -3.471 6.403 -15.097 1.00 93.94 74 ALA A C 1
ATOM 543 O O . ALA A 1 74 ? -3.602 6.565 -13.897 1.00 93.94 74 ALA A O 1
ATOM 544 N N . GLU A 1 75 ? -2.334 6.691 -15.740 1.00 96.00 75 GLU A N 1
ATOM 545 C CA . GLU A 1 75 ? -1.175 7.296 -15.080 1.00 96.00 75 GLU A CA 1
ATOM 546 C C . GLU A 1 75 ? -0.644 6.475 -13.889 1.00 96.00 75 GLU A C 1
ATOM 548 O O . GLU A 1 75 ? -0.133 7.040 -12.918 1.00 96.00 75 GLU A O 1
ATOM 553 N N . THR A 1 76 ? -0.743 5.143 -13.974 1.00 97.12 76 THR A N 1
ATOM 554 C CA . THR A 1 76 ? -0.383 4.216 -12.890 1.00 97.12 76 THR A CA 1
ATOM 555 C C . THR A 1 76 ? 0.701 3.235 -13.329 1.00 97.12 76 THR A C 1
ATOM 557 O O . THR A 1 76 ? 0.566 2.555 -14.350 1.00 97.12 76 THR A O 1
ATOM 560 N N . ILE A 1 77 ? 1.737 3.098 -12.501 1.00 98.50 77 ILE A N 1
ATOM 561 C CA . ILE A 1 77 ? 2.717 2.010 -12.552 1.00 98.50 77 ILE A CA 1
ATOM 562 C C . ILE A 1 77 ? 2.603 1.206 -11.259 1.00 98.50 77 ILE A C 1
ATOM 564 O O . ILE A 1 77 ? 2.508 1.769 -10.174 1.00 98.50 77 ILE A O 1
ATOM 568 N N . VAL A 1 78 ? 2.645 -0.115 -11.372 1.00 98.56 78 VAL A N 1
ATOM 569 C CA . VAL A 1 78 ? 2.690 -1.030 -10.234 1.00 98.56 78 VAL A CA 1
ATOM 570 C C . VAL A 1 78 ? 3.999 -1.799 -10.284 1.00 98.56 78 VAL A C 1
ATOM 572 O O . VAL A 1 78 ? 4.365 -2.329 -11.333 1.00 98.56 78 VAL A O 1
ATOM 575 N N . VAL A 1 79 ? 4.702 -1.864 -9.157 1.00 98.75 79 VAL A N 1
ATOM 576 C CA . VAL A 1 79 ? 5.947 -2.623 -9.010 1.00 98.75 79 VAL A CA 1
ATOM 577 C C . VAL A 1 79 ? 5.886 -3.430 -7.725 1.00 98.75 79 VAL A C 1
ATOM 579 O O . VAL A 1 79 ? 5.519 -2.888 -6.690 1.00 98.75 79 VAL A O 1
ATOM 582 N N . SER A 1 80 ? 6.240 -4.709 -7.762 1.00 97.88 80 SER A N 1
ATOM 583 C CA . SER A 1 80 ? 6.289 -5.535 -6.554 1.00 97.88 80 SER A CA 1
ATOM 584 C C . SER A 1 80 ? 7.701 -5.735 -6.015 1.00 97.88 80 SER A C 1
ATOM 586 O O . SER A 1 80 ? 8.676 -5.732 -6.771 1.00 97.88 80 SER A O 1
ATOM 588 N N . ALA A 1 81 ? 7.778 -5.941 -4.703 1.00 96.88 81 ALA A N 1
ATOM 589 C CA . ALA A 1 81 ? 8.925 -6.445 -3.960 1.00 96.88 81 ALA A CA 1
ATOM 590 C C . ALA A 1 81 ? 8.494 -7.758 -3.296 1.00 96.88 81 ALA A C 1
ATOM 592 O O . ALA A 1 81 ? 8.021 -7.802 -2.166 1.00 96.88 81 ALA A O 1
ATOM 593 N N . CYS A 1 82 ? 8.525 -8.837 -4.073 1.00 93.44 82 CYS A N 1
ATOM 594 C CA . CYS A 1 82 ? 7.892 -10.107 -3.709 1.00 93.44 82 CYS A CA 1
ATOM 595 C C . CYS A 1 82 ? 8.641 -10.908 -2.635 1.00 93.44 82 CYS A C 1
ATOM 597 O O . CYS A 1 82 ? 8.139 -11.957 -2.245 1.00 93.44 82 CYS A O 1
ATOM 599 N N . MET A 1 83 ? 9.816 -10.458 -2.193 1.00 93.31 83 MET A N 1
ATOM 600 C CA . MET A 1 83 ? 10.561 -11.039 -1.067 1.00 93.31 83 MET A CA 1
ATOM 601 C C . MET A 1 83 ? 10.809 -9.996 0.026 1.00 93.31 83 MET A C 1
ATOM 603 O O . MET A 1 83 ? 11.719 -10.132 0.825 1.00 93.31 83 MET A O 1
ATOM 607 N N . GLU A 1 84 ? 10.041 -8.904 0.029 1.00 92.62 84 GLU A N 1
ATOM 608 C CA . GLU A 1 84 ? 10.114 -7.943 1.122 1.00 92.62 84 GLU A CA 1
ATOM 609 C C . GLU A 1 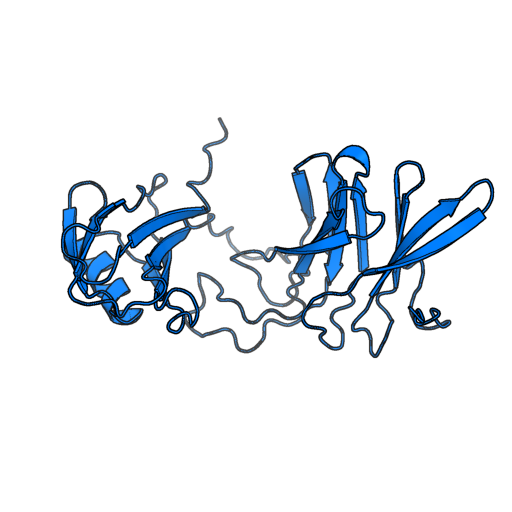84 ? 9.536 -8.557 2.391 1.00 92.62 84 GLU A C 1
ATOM 611 O O . GLU A 1 84 ? 8.451 -9.149 2.359 1.00 92.62 84 GLU A O 1
ATOM 616 N N . ASP A 1 85 ? 10.253 -8.402 3.495 1.00 88.44 85 ASP A N 1
ATOM 617 C CA . ASP A 1 85 ? 9.776 -8.861 4.784 1.00 88.44 85 ASP A CA 1
ATOM 618 C C . ASP A 1 85 ? 8.761 -7.853 5.328 1.00 88.44 85 ASP A C 1
ATOM 620 O O . ASP A 1 85 ? 8.796 -6.654 5.026 1.00 88.44 85 ASP A O 1
ATOM 624 N N . ASP A 1 86 ? 7.821 -8.338 6.130 1.00 79.06 86 ASP A N 1
ATOM 625 C CA . ASP A 1 86 ? 6.754 -7.502 6.658 1.00 79.06 86 ASP A CA 1
ATOM 626 C C . ASP A 1 86 ? 6.679 -7.564 8.189 1.00 79.06 86 ASP A C 1
ATOM 628 O O . ASP A 1 86 ? 6.573 -8.630 8.795 1.00 79.06 86 ASP A O 1
ATOM 632 N N . ASP A 1 87 ? 6.693 -6.385 8.813 1.00 64.06 87 ASP A N 1
ATOM 633 C CA . ASP A 1 87 ? 6.555 -6.208 10.264 1.00 64.06 87 ASP A CA 1
ATOM 634 C C . ASP A 1 87 ? 5.097 -5.939 10.690 1.00 64.06 87 ASP A C 1
ATOM 636 O O . ASP A 1 87 ? 4.815 -5.653 11.861 1.00 64.06 87 ASP A O 1
ATOM 640 N N . THR A 1 88 ? 4.131 -5.960 9.762 1.00 56.22 88 THR A N 1
ATOM 641 C CA . THR A 1 88 ? 2.743 -5.607 10.087 1.00 56.22 88 THR A CA 1
ATOM 642 C C . THR A 1 88 ? 2.011 -6.746 10.773 1.00 56.22 88 THR A C 1
ATOM 644 O O . THR A 1 88 ? 2.360 -7.915 10.662 1.00 56.22 88 THR A O 1
ATOM 647 N N . TYR A 1 89 ? 0.983 -6.423 11.551 1.00 49.19 89 TYR A N 1
ATOM 648 C CA . TYR A 1 89 ? 0.279 -7.378 12.406 1.00 49.19 89 TYR A CA 1
ATOM 649 C C . TYR A 1 89 ? -0.534 -8.402 11.598 1.00 49.19 89 TYR A C 1
ATOM 651 O O . TYR A 1 89 ? -1.354 -8.033 10.765 1.00 49.19 89 TYR A O 1
ATOM 659 N N . HIS A 1 90 ? -0.346 -9.693 11.893 1.00 53.06 90 HIS A N 1
ATOM 660 C CA . HIS A 1 90 ? -1.224 -10.765 11.433 1.00 53.06 90 HIS A CA 1
ATOM 661 C C . HIS A 1 90 ? -2.415 -10.739 12.369 1.00 53.06 90 HIS A C 1
ATOM 663 O O . HIS A 1 90 ? -2.243 -10.772 13.590 1.00 53.06 90 HIS A O 1
ATOM 669 N N . LEU A 1 91 ? -3.614 -10.716 11.803 1.00 51.34 91 LEU A N 1
ATOM 670 C CA . LEU A 1 91 ? -4.856 -10.590 12.562 1.00 51.34 91 LEU A CA 1
ATOM 671 C C . LEU A 1 91 ? -5.081 -11.723 13.578 1.00 51.34 91 LEU A C 1
ATOM 673 O O . LEU A 1 91 ? -5.824 -11.527 14.532 1.00 51.34 91 LEU A O 1
ATOM 677 N N . ASP A 1 92 ? -4.382 -12.851 13.425 1.00 48.84 92 ASP A N 1
ATOM 678 C CA . ASP A 1 92 ? -4.501 -14.018 14.311 1.00 48.84 92 ASP A CA 1
ATOM 679 C C . ASP A 1 92 ? -3.252 -14.319 15.168 1.00 48.84 92 ASP A C 1
ATOM 681 O O . ASP A 1 92 ? -3.208 -15.352 15.839 1.00 48.84 92 ASP A O 1
ATOM 685 N N . LEU A 1 93 ? -2.217 -13.465 15.163 1.00 48.72 93 LEU A N 1
ATOM 686 C CA . LEU A 1 93 ? -1.017 -13.687 15.985 1.00 48.72 93 LEU A CA 1
ATOM 687 C C . LEU A 1 93 ? -0.934 -12.650 17.113 1.00 48.72 93 LEU A C 1
ATOM 689 O O . LEU A 1 93 ? -0.649 -11.479 16.893 1.00 48.72 93 LEU A O 1
ATOM 693 N N . ASN A 1 94 ? -1.118 -13.113 18.355 1.00 40.97 94 ASN A N 1
ATOM 694 C CA . ASN A 1 94 ? -0.972 -12.341 19.606 1.00 40.97 94 ASN A CA 1
ATOM 695 C C . ASN A 1 94 ? 0.474 -11.900 19.916 1.00 40.97 94 ASN A C 1
ATOM 697 O O . ASN A 1 94 ? 0.804 -11.534 21.046 1.00 40.97 94 ASN A O 1
ATOM 701 N N . THR A 1 95 ? 1.353 -11.944 18.927 1.00 44.41 95 THR A N 1
ATOM 702 C CA . THR A 1 95 ? 2.722 -11.454 18.998 1.00 44.41 95 THR A CA 1
ATOM 703 C C . THR A 1 95 ? 2.874 -10.428 17.885 1.00 44.41 95 THR A C 1
ATOM 705 O O . THR A 1 95 ? 2.583 -10.789 16.741 1.00 44.41 95 THR A O 1
ATOM 708 N N . PRO A 1 96 ? 3.326 -9.187 18.170 1.00 43.12 96 PRO A N 1
ATOM 709 C CA . PRO A 1 96 ? 3.872 -8.323 17.127 1.00 43.12 96 PRO A CA 1
ATOM 710 C C . PRO A 1 96 ? 4.818 -9.202 16.321 1.00 43.12 96 PRO A C 1
ATOM 712 O O . PRO A 1 96 ? 5.712 -9.810 16.917 1.00 43.12 96 PRO A O 1
ATOM 715 N N . ALA A 1 97 ? 4.531 -9.408 15.037 1.00 51.22 97 ALA A N 1
ATOM 716 C CA . ALA A 1 97 ? 5.412 -10.225 14.231 1.00 51.22 97 ALA A CA 1
ATOM 717 C C . ALA A 1 97 ? 6.728 -9.471 14.171 1.00 51.22 97 ALA A C 1
ATOM 719 O O . ALA A 1 97 ? 6.824 -8.409 13.572 1.00 51.22 97 ALA A O 1
ATOM 720 N N . THR A 1 98 ? 7.703 -9.969 14.914 1.00 53.47 98 THR A N 1
ATOM 721 C CA . THR A 1 98 ? 9.087 -9.632 14.667 1.00 53.47 98 THR A CA 1
ATOM 722 C C . THR A 1 98 ? 9.418 -10.385 13.393 1.00 53.47 98 THR A C 1
ATOM 724 O O . THR A 1 98 ? 9.658 -11.588 13.484 1.00 53.47 98 THR A O 1
ATOM 727 N N . ASP A 1 99 ? 9.345 -9.686 12.260 1.00 67.88 99 ASP A N 1
ATOM 728 C CA . ASP A 1 99 ? 9.815 -10.137 10.954 1.00 67.88 99 ASP A CA 1
ATOM 729 C C . ASP A 1 99 ? 9.010 -11.309 10.344 1.00 67.88 99 ASP A C 1
ATOM 731 O O . ASP A 1 99 ? 9.094 -12.455 10.794 1.00 67.88 99 ASP A O 1
ATOM 735 N N . ARG A 1 100 ? 8.180 -11.039 9.325 1.00 77.00 100 ARG A N 1
ATOM 736 C CA . ARG A 1 100 ? 7.639 -12.081 8.433 1.00 77.00 100 ARG A CA 1
ATOM 737 C C . ARG A 1 100 ? 8.468 -12.126 7.162 1.00 77.00 100 ARG A C 1
ATOM 739 O O . ARG A 1 100 ? 8.172 -11.351 6.245 1.00 77.00 100 ARG A O 1
ATOM 746 N N . PRO A 1 101 ? 9.453 -13.029 7.078 1.00 84.50 101 PRO A N 1
ATOM 747 C CA . PRO A 1 101 ? 10.321 -13.029 5.930 1.00 84.50 101 PRO A CA 1
ATOM 748 C C . PRO A 1 101 ? 9.572 -13.438 4.663 1.00 84.50 101 PRO A C 1
ATOM 750 O O . PRO A 1 101 ? 8.632 -14.243 4.707 1.00 84.50 101 PRO A O 1
ATOM 753 N N . ASP A 1 102 ? 9.973 -12.871 3.527 1.00 88.06 102 ASP A N 1
ATOM 754 C CA . ASP A 1 102 ? 9.390 -13.149 2.208 1.00 88.06 102 ASP A CA 1
ATOM 755 C C . ASP A 1 102 ? 7.853 -12.946 2.133 1.00 88.06 102 ASP A C 1
ATOM 757 O O . ASP A 1 102 ? 7.166 -13.581 1.321 1.00 88.06 102 ASP A O 1
ATOM 761 N N . ALA A 1 103 ? 7.274 -12.087 2.977 1.00 87.75 103 ALA A N 1
ATOM 762 C CA . ALA A 1 103 ? 5.834 -11.813 2.977 1.00 87.75 103 ALA A CA 1
ATOM 763 C C . ALA A 1 103 ? 5.373 -11.153 1.663 1.00 87.75 103 ALA A C 1
ATOM 765 O O . ALA A 1 103 ? 4.318 -11.488 1.119 1.00 87.75 103 ALA A O 1
ATOM 766 N N . GLY A 1 104 ? 6.204 -10.269 1.113 1.00 91.69 104 GLY A N 1
ATOM 767 C CA . GLY A 1 104 ? 6.008 -9.575 -0.152 1.00 91.69 104 GLY A CA 1
ATOM 768 C C . GLY A 1 104 ? 5.142 -8.315 -0.056 1.00 91.69 104 GLY A C 1
ATOM 769 O O . GLY A 1 104 ? 4.209 -8.210 0.741 1.00 91.69 104 GLY A O 1
ATOM 770 N N . ALA A 1 105 ? 5.430 -7.350 -0.928 1.00 92.94 105 ALA A N 1
ATOM 771 C CA . ALA A 1 105 ? 4.722 -6.078 -1.022 1.00 92.94 105 ALA A CA 1
ATOM 772 C C . ALA A 1 105 ? 4.498 -5.637 -2.478 1.00 92.94 105 ALA A C 1
ATOM 774 O O . ALA A 1 105 ? 5.219 -6.020 -3.407 1.00 92.94 105 ALA A O 1
ATOM 775 N N . VAL A 1 106 ? 3.494 -4.781 -2.686 1.00 96.62 106 VAL A N 1
ATOM 776 C CA . VAL A 1 106 ? 3.197 -4.150 -3.981 1.00 96.62 106 VAL A CA 1
ATOM 777 C C . VAL A 1 106 ? 3.180 -2.636 -3.831 1.00 96.62 106 VAL A C 1
ATOM 779 O O . VAL A 1 106 ? 2.552 -2.102 -2.931 1.00 96.62 106 VAL A O 1
ATOM 782 N N . TYR A 1 107 ? 3.824 -1.928 -4.745 1.00 97.38 107 TYR A N 1
ATOM 783 C CA . TYR A 1 107 ? 3.958 -0.478 -4.731 1.00 97.38 107 TYR A CA 1
ATOM 784 C C . TYR A 1 107 ? 3.239 0.135 -5.923 1.00 97.38 107 TYR A C 1
ATOM 786 O O . TYR A 1 107 ? 3.432 -0.289 -7.066 1.00 97.38 107 TYR A O 1
ATOM 794 N N . VAL A 1 108 ? 2.431 1.154 -5.653 1.00 98.00 108 VAL A N 1
ATOM 795 C CA . VAL A 1 108 ? 1.678 1.911 -6.653 1.00 98.00 108 VAL A CA 1
ATOM 796 C C . VAL A 1 108 ? 2.332 3.271 -6.828 1.00 98.00 108 VAL A C 1
ATOM 798 O O . VAL A 1 108 ? 2.496 4.032 -5.876 1.00 98.00 108 VAL A O 1
ATOM 801 N N . PHE A 1 109 ? 2.708 3.570 -8.064 1.00 97.94 109 PHE A N 1
ATOM 802 C CA . PHE A 1 109 ? 3.304 4.826 -8.474 1.00 97.94 109 PHE A CA 1
ATOM 803 C C . PHE A 1 109 ? 2.333 5.586 -9.371 1.00 97.94 109 PHE A C 1
ATOM 805 O O . PHE A 1 109 ? 1.819 5.033 -10.348 1.00 97.94 109 PHE A O 1
ATOM 812 N N . ARG A 1 110 ? 2.147 6.875 -9.086 1.00 96.94 110 ARG A N 1
ATOM 813 C CA . ARG A 1 110 ? 1.250 7.765 -9.824 1.00 96.94 110 ARG A CA 1
ATOM 814 C C . ARG A 1 110 ? 2.026 8.837 -10.568 1.00 96.94 110 ARG A C 1
ATOM 816 O O . ARG A 1 110 ? 2.934 9.455 -10.003 1.00 96.94 110 ARG A O 1
ATOM 823 N N . LYS A 1 111 ? 1.681 9.075 -11.833 1.00 96.19 111 LYS A N 1
ATOM 824 C CA . LYS A 1 111 ? 2.330 10.115 -12.637 1.00 96.19 111 LYS A CA 1
ATOM 825 C C . LYS A 1 111 ? 2.118 11.484 -11.996 1.00 96.19 111 LYS A C 1
ATOM 827 O O . LYS A 1 111 ? 1.023 11.826 -11.556 1.00 96.19 111 LYS A O 1
ATOM 832 N N . GLN A 1 112 ? 3.174 12.285 -11.955 1.00 94.75 112 GLN A N 1
ATOM 833 C CA . GLN A 1 112 ? 3.073 13.680 -11.554 1.00 94.75 112 GLN A CA 1
ATOM 834 C C . GLN A 1 112 ? 2.233 14.439 -12.581 1.00 94.75 112 GLN A C 1
ATOM 836 O O . GLN A 1 112 ? 2.463 14.318 -13.785 1.00 94.75 112 GLN A O 1
ATOM 841 N N . SER A 1 113 ? 1.294 15.257 -12.105 1.00 89.56 113 SER A N 1
ATOM 842 C CA . SER A 1 113 ? 0.425 16.059 -12.969 1.00 89.56 113 SER A CA 1
ATOM 843 C C . SER A 1 113 ? 1.240 16.907 -13.954 1.00 89.56 113 SER A C 1
ATOM 845 O O . SER A 1 113 ? 2.089 17.705 -13.552 1.00 89.56 113 SER A O 1
ATOM 847 N N . GLY A 1 114 ? 1.011 16.698 -15.256 1.00 84.00 114 GLY A N 1
ATOM 848 C CA . GLY A 1 114 ? 1.726 17.382 -16.342 1.00 84.00 114 GLY A CA 1
ATOM 849 C C . GLY A 1 114 ? 3.208 17.005 -16.497 1.00 84.00 114 GLY A C 1
ATOM 850 O O . GLY A 1 114 ? 3.911 17.630 -17.292 1.00 84.00 114 GLY A O 1
ATOM 851 N N . GLY A 1 115 ? 3.688 16.013 -15.744 1.00 90.94 115 GLY A N 1
ATOM 852 C CA . GLY A 1 115 ? 5.068 15.543 -15.750 1.00 90.94 115 GLY A CA 1
ATOM 853 C C . GLY A 1 115 ? 5.281 14.269 -16.567 1.00 90.94 115 GLY A C 1
ATOM 854 O O . GLY A 1 115 ? 4.377 13.724 -17.194 1.00 90.94 115 GLY A O 1
ATOM 855 N N . ILE A 1 116 ? 6.521 13.785 -16.542 1.00 92.38 116 ILE A N 1
ATOM 856 C CA . ILE A 1 116 ? 6.946 12.502 -17.135 1.00 92.38 116 ILE A CA 1
ATOM 857 C C . ILE A 1 116 ? 7.511 11.538 -16.082 1.00 92.38 116 ILE A C 1
ATOM 859 O O . ILE A 1 116 ? 8.062 10.493 -16.414 1.00 92.38 116 ILE A O 1
ATOM 863 N N . THR A 1 117 ? 7.416 11.928 -14.814 1.00 95.19 117 THR A N 1
ATOM 864 C CA . THR A 1 117 ? 7.896 11.188 -13.649 1.00 95.19 117 THR A CA 1
ATOM 865 C C . THR A 1 117 ? 6.716 10.730 -12.811 1.00 95.19 117 THR A C 1
ATOM 867 O O . THR A 1 117 ? 5.649 11.340 -12.834 1.00 95.19 117 THR A O 1
ATOM 870 N N . TYR A 1 118 ? 6.926 9.671 -12.048 1.00 97.12 118 TYR A N 1
ATOM 871 C CA . TYR A 1 118 ? 5.950 9.058 -11.169 1.00 97.12 118 TYR A CA 1
ATOM 872 C C . TYR A 1 118 ? 6.399 9.176 -9.710 1.00 97.12 118 TYR A C 1
ATOM 874 O O . TYR A 1 118 ? 7.577 8.993 -9.404 1.00 97.12 118 TYR A O 1
ATOM 882 N N . ASN A 1 119 ? 5.473 9.473 -8.807 1.00 95.94 119 ASN A N 1
ATOM 883 C CA . ASN A 1 119 ? 5.708 9.445 -7.366 1.00 95.94 119 ASN A CA 1
ATOM 884 C C . ASN A 1 119 ? 5.178 8.141 -6.789 1.00 95.94 119 ASN A C 1
ATOM 886 O O . ASN A 1 119 ? 4.142 7.658 -7.239 1.00 95.94 119 ASN A O 1
ATOM 890 N N . LEU A 1 120 ? 5.863 7.602 -5.781 1.00 96.06 120 LEU A N 1
ATOM 891 C CA . LEU A 1 120 ? 5.281 6.544 -4.968 1.00 96.06 120 LEU A CA 1
ATOM 892 C C . LEU A 1 120 ? 4.041 7.107 -4.262 1.00 96.06 120 LEU A C 1
ATOM 894 O O . LEU A 1 120 ? 4.135 8.118 -3.569 1.00 96.06 120 LEU A O 1
ATOM 898 N N . GLU A 1 121 ? 2.893 6.479 -4.486 1.00 94.25 121 GLU A N 1
ATOM 899 C CA . GLU A 1 121 ? 1.606 6.876 -3.914 1.00 94.25 121 GLU A CA 1
ATOM 900 C C . GLU A 1 121 ? 1.241 5.986 -2.728 1.00 94.25 121 GLU A C 1
ATOM 902 O O . GLU A 1 121 ? 0.831 6.486 -1.684 1.00 94.25 121 GLU A O 1
ATOM 907 N N . GLN A 1 122 ? 1.418 4.669 -2.870 1.00 90.81 122 GLN A N 1
ATOM 908 C CA . GLN A 1 122 ? 0.974 3.715 -1.859 1.00 90.81 122 GLN A CA 1
ATOM 909 C C . GLN A 1 122 ? 1.807 2.427 -1.868 1.00 90.81 122 GLN A C 1
ATOM 911 O O . GLN A 1 122 ? 2.147 1.904 -2.931 1.00 90.81 122 GLN A O 1
ATOM 916 N N . LYS A 1 123 ? 2.067 1.880 -0.674 1.00 91.50 123 LYS A N 1
ATOM 917 C CA . LYS A 1 123 ? 2.462 0.480 -0.458 1.00 91.50 123 LYS A CA 1
ATOM 918 C C . LYS A 1 123 ? 1.212 -0.339 -0.114 1.00 91.50 123 LYS A C 1
ATOM 920 O O . LYS A 1 123 ? 0.426 0.050 0.749 1.00 91.50 123 LYS A O 1
ATOM 925 N N . LEU A 1 124 ? 1.024 -1.458 -0.798 1.00 89.25 124 LEU A N 1
ATOM 926 C CA . LEU A 1 124 ? -0.040 -2.432 -0.600 1.00 89.25 124 LEU A CA 1
ATOM 927 C C . LEU A 1 124 ? 0.559 -3.696 0.012 1.00 89.25 124 LEU A C 1
ATOM 929 O O . LEU A 1 124 ? 1.485 -4.287 -0.546 1.00 89.25 124 LEU A O 1
ATOM 933 N N . ILE A 1 125 ? -0.027 -4.120 1.123 1.00 83.25 125 ILE A N 1
ATOM 934 C CA . ILE A 1 125 ? 0.296 -5.354 1.835 1.00 83.25 125 ILE A CA 1
ATOM 935 C C . ILE A 1 125 ? -1.016 -6.039 2.246 1.00 83.25 125 ILE A C 1
ATOM 937 O O . ILE A 1 125 ? -2.001 -5.343 2.529 1.00 83.25 125 ILE A O 1
ATOM 941 N N . PRO A 1 126 ? -1.093 -7.379 2.256 1.00 73.12 126 PRO A N 1
ATOM 942 C CA . PRO A 1 126 ? -2.265 -8.088 2.753 1.00 73.12 126 PRO A CA 1
ATOM 943 C C . PRO A 1 126 ? -2.365 -7.958 4.270 1.00 73.12 126 PRO A C 1
ATOM 945 O O . PRO A 1 126 ? -1.366 -7.999 4.977 1.00 73.12 126 PRO A O 1
ATOM 948 N N . THR A 1 127 ? -3.585 -7.908 4.798 1.00 67.00 127 THR A N 1
ATOM 949 C CA . THR A 1 127 ? -3.810 -7.868 6.252 1.00 67.00 127 THR A CA 1
ATOM 950 C C . THR A 1 127 ? -3.588 -9.207 6.958 1.00 67.00 127 THR A C 1
ATOM 952 O O . THR A 1 127 ? -3.659 -9.275 8.178 1.00 67.00 127 THR A O 1
ATOM 955 N N . ASN A 1 128 ? -3.371 -10.292 6.217 1.00 66.44 128 ASN A N 1
ATOM 956 C CA . ASN A 1 128 ? -3.199 -11.647 6.744 1.00 66.44 128 ASN A CA 1
ATOM 957 C C . ASN A 1 128 ? -1.984 -12.354 6.127 1.00 66.44 128 ASN A C 1
ATOM 959 O O . ASN A 1 128 ? -2.026 -13.562 5.932 1.00 66.44 128 ASN A O 1
ATOM 963 N N . VAL A 1 129 ? -0.935 -11.600 5.783 1.00 71.12 129 VAL A N 1
ATOM 964 C CA . VAL A 1 129 ? 0.263 -12.180 5.167 1.00 71.12 129 VAL A CA 1
ATOM 965 C C . VAL A 1 129 ? 1.026 -13.025 6.187 1.00 71.12 129 VAL A C 1
ATOM 967 O O . VAL A 1 129 ? 1.268 -12.558 7.305 1.00 71.12 129 VAL A O 1
ATOM 970 N N . ILE A 1 130 ? 1.389 -14.251 5.828 1.00 73.88 130 ILE A N 1
ATOM 971 C CA . ILE A 1 130 ? 2.303 -15.110 6.586 1.00 73.88 130 ILE A CA 1
ATOM 972 C C . ILE A 1 130 ? 3.689 -15.132 5.928 1.00 73.88 130 ILE A C 1
ATOM 974 O O . ILE A 1 130 ? 3.881 -14.656 4.810 1.00 73.88 130 ILE A O 1
ATOM 978 N N . GLU A 1 131 ? 4.673 -15.660 6.654 1.00 80.44 131 GLU A N 1
ATOM 979 C CA . GLU A 1 131 ? 6.013 -15.909 6.116 1.00 80.44 131 GLU A CA 1
ATOM 980 C C . GLU A 1 131 ? 5.933 -16.712 4.807 1.00 80.44 131 GLU A C 1
ATOM 982 O O . GLU A 1 131 ? 5.252 -17.738 4.737 1.00 80.44 131 GLU A O 1
ATOM 987 N N . GLY A 1 132 ? 6.632 -16.241 3.772 1.00 80.94 132 GLY A N 1
ATOM 988 C CA . GLY A 1 132 ? 6.705 -16.912 2.472 1.00 80.94 132 GLY A CA 1
ATOM 989 C C . GLY A 1 132 ? 5.491 -16.738 1.552 1.00 80.94 132 GLY A C 1
ATOM 990 O O . GLY A 1 132 ? 5.481 -17.317 0.461 1.00 80.94 132 GLY A O 1
ATOM 991 N N . ASP A 1 133 ? 4.494 -15.929 1.924 1.00 84.69 133 ASP A N 1
ATOM 992 C CA . ASP A 1 133 ? 3.324 -15.669 1.074 1.00 84.69 133 ASP A CA 1
ATOM 993 C C . ASP A 1 133 ? 3.665 -14.974 -0.240 1.00 84.69 133 ASP A C 1
ATOM 995 O O . ASP A 1 133 ? 2.921 -15.118 -1.217 1.00 84.69 133 ASP A O 1
ATOM 999 N N . ARG A 1 134 ? 4.773 -14.226 -0.285 1.00 90.00 134 ARG A N 1
ATOM 1000 C CA . ARG A 1 134 ? 5.289 -13.556 -1.485 1.00 90.00 134 ARG A CA 1
ATOM 1001 C C . ARG A 1 134 ? 4.204 -12.782 -2.226 1.00 90.00 134 ARG A C 1
ATOM 1003 O O . ARG A 1 134 ? 4.030 -12.916 -3.445 1.00 90.00 134 ARG A O 1
ATOM 1010 N N . PHE A 1 135 ? 3.423 -12.001 -1.486 1.00 90.56 135 PHE A N 1
ATOM 1011 C CA . PHE A 1 135 ? 2.407 -11.137 -2.058 1.00 90.56 135 PHE A CA 1
ATOM 1012 C C . PHE A 1 135 ? 3.020 -10.211 -3.114 1.00 90.56 135 PHE A C 1
ATOM 1014 O O . PHE A 1 135 ? 4.093 -9.637 -2.941 1.00 90.56 135 PHE A O 1
ATOM 1021 N N . GLY A 1 136 ? 2.337 -10.089 -4.250 1.00 93.50 136 GLY A N 1
ATOM 1022 C CA . GLY A 1 136 ? 2.858 -9.373 -5.408 1.00 93.50 136 GLY A CA 1
ATOM 1023 C C . GLY A 1 136 ? 3.792 -10.196 -6.293 1.00 93.50 136 GLY A C 1
ATOM 1024 O O . GLY A 1 136 ? 4.479 -9.607 -7.128 1.00 93.50 136 GLY A O 1
ATOM 1025 N N . LEU A 1 137 ? 3.819 -11.532 -6.176 1.00 93.25 137 LEU A N 1
ATOM 1026 C CA . LEU A 1 137 ? 4.637 -12.385 -7.054 1.00 93.25 137 LEU A CA 1
ATOM 1027 C C . LEU A 1 137 ? 4.394 -12.082 -8.545 1.00 93.25 137 LEU A C 1
ATOM 1029 O O . LEU A 1 137 ? 5.333 -12.014 -9.338 1.00 93.25 137 LEU A O 1
ATOM 1033 N N . HIS A 1 138 ? 3.135 -11.824 -8.904 1.00 95.69 138 HIS A N 1
ATOM 1034 C CA . HIS A 1 138 ? 2.729 -11.254 -10.180 1.00 95.69 138 HIS A CA 1
ATOM 1035 C C . HIS A 1 138 ? 1.731 -10.121 -9.952 1.00 95.69 138 HIS A C 1
ATOM 1037 O O . HIS A 1 138 ? 0.824 -10.243 -9.122 1.00 95.69 138 HIS A O 1
ATOM 1043 N N . VAL A 1 139 ? 1.876 -9.041 -10.720 1.00 97.75 139 VAL A N 1
ATOM 1044 C CA . VAL A 1 139 ? 0.952 -7.904 -10.694 1.00 97.75 139 VAL A CA 1
ATOM 1045 C C . VAL A 1 139 ? 0.377 -7.604 -12.074 1.00 97.75 139 VAL A C 1
ATOM 1047 O O . VAL A 1 139 ? 1.018 -7.823 -13.101 1.00 97.75 139 VAL A O 1
ATOM 1050 N N . ALA A 1 140 ? -0.842 -7.075 -12.094 1.00 97.81 140 ALA A N 1
ATOM 1051 C CA . ALA A 1 140 ? -1.457 -6.475 -13.270 1.00 97.81 140 ALA A CA 1
ATOM 1052 C C . ALA A 1 140 ? -2.228 -5.219 -12.861 1.00 97.81 140 ALA A C 1
ATOM 1054 O O . ALA A 1 140 ? -2.746 -5.138 -11.748 1.00 97.81 140 ALA A O 1
ATOM 1055 N N . VAL A 1 141 ? -2.331 -4.250 -13.767 1.00 97.25 141 VAL A N 1
ATOM 1056 C CA . VAL A 1 141 ? -3.096 -3.022 -13.540 1.00 97.25 141 VAL A CA 1
ATOM 1057 C C . VAL A 1 141 ? -3.964 -2.713 -14.750 1.00 97.25 141 VAL A C 1
ATOM 1059 O O . VAL A 1 141 ? -3.544 -2.895 -15.892 1.00 97.25 141 VAL A O 1
ATOM 1062 N N . ASN A 1 142 ? -5.193 -2.280 -14.495 1.00 94.62 142 ASN A N 1
ATOM 1063 C CA . ASN A 1 142 ? -6.107 -1.787 -15.515 1.00 94.62 142 ASN A CA 1
ATOM 1064 C C . ASN A 1 142 ? -7.031 -0.740 -14.891 1.00 94.62 142 ASN A C 1
ATOM 1066 O O . ASN A 1 142 ? -7.789 -1.061 -13.973 1.00 94.62 142 ASN A O 1
ATOM 1070 N N . ASN A 1 143 ? -6.995 0.488 -15.410 1.00 90.56 143 ASN A N 1
ATOM 1071 C CA . ASN A 1 143 ? -7.669 1.638 -14.804 1.00 90.56 143 ASN A CA 1
ATOM 1072 C C . ASN A 1 143 ? -7.318 1.756 -13.308 1.00 90.56 143 ASN A C 1
ATOM 1074 O O . ASN A 1 143 ? -6.140 1.806 -12.960 1.00 90.56 143 ASN A O 1
ATOM 1078 N N . ASP A 1 144 ? -8.331 1.735 -12.444 1.00 85.00 144 ASP A N 1
ATOM 1079 C CA . ASP A 1 144 ? -8.198 1.871 -10.990 1.00 85.00 144 ASP A CA 1
ATOM 1080 C C . ASP A 1 144 ? -8.098 0.514 -10.270 1.00 85.00 144 ASP A C 1
ATOM 1082 O O . ASP A 1 144 ? -8.224 0.434 -9.050 1.00 85.00 144 ASP A O 1
ATOM 1086 N N . MET A 1 145 ? -7.911 -0.582 -11.014 1.00 92.69 145 MET A N 1
ATOM 1087 C CA . MET A 1 145 ? -7.815 -1.925 -10.450 1.00 92.69 145 MET A CA 1
ATOM 1088 C C . MET A 1 145 ? -6.387 -2.458 -10.544 1.00 92.69 145 MET A C 1
ATOM 1090 O O . MET A 1 145 ? -5.843 -2.616 -11.638 1.00 92.69 145 MET A O 1
ATOM 1094 N N . VAL A 1 146 ? -5.827 -2.816 -9.389 1.00 94.44 146 VAL A N 1
ATOM 1095 C CA . VAL A 1 146 ? -4.589 -3.590 -9.265 1.00 94.44 146 VAL A CA 1
ATOM 1096 C C . VAL A 1 146 ? -4.944 -5.026 -8.888 1.00 94.44 146 VAL A C 1
ATOM 1098 O O . VAL A 1 146 ? -5.716 -5.266 -7.960 1.00 94.44 146 VAL A O 1
ATOM 1101 N N . LEU A 1 147 ? -4.381 -5.989 -9.612 1.00 94.62 147 LEU A N 1
ATOM 1102 C CA . LEU A 1 147 ? -4.392 -7.403 -9.255 1.00 94.62 147 LEU A CA 1
ATOM 1103 C C . LEU A 1 147 ? -2.994 -7.784 -8.776 1.00 94.62 147 LEU A C 1
ATOM 1105 O O . LEU A 1 147 ? -2.014 -7.474 -9.449 1.00 94.62 147 LEU A O 1
ATOM 1109 N N . ALA A 1 148 ? -2.917 -8.475 -7.645 1.00 93.12 148 ALA A N 1
ATOM 1110 C CA . ALA A 1 148 ? -1.680 -8.998 -7.083 1.00 93.12 148 ALA A CA 1
ATOM 1111 C C . ALA A 1 148 ? -1.909 -10.443 -6.632 1.00 93.12 148 ALA A C 1
ATOM 1113 O O . ALA A 1 148 ? -2.902 -10.730 -5.961 1.00 93.12 148 ALA A O 1
ATOM 1114 N N . SER A 1 149 ? -1.021 -11.352 -7.031 1.00 91.38 149 SER A N 1
ATOM 1115 C CA . SER A 1 149 ? -1.039 -12.743 -6.569 1.00 91.38 149 SER A CA 1
ATOM 1116 C C . SER A 1 149 ? -0.194 -12.924 -5.308 1.00 91.38 149 SER A C 1
ATOM 1118 O O . SER A 1 149 ? 0.808 -12.233 -5.144 1.00 91.38 149 SER A O 1
ATOM 1120 N N . SER A 1 150 ? -0.524 -13.918 -4.493 1.00 87.44 150 SER A N 1
ATOM 1121 C CA . SER A 1 150 ? 0.338 -14.492 -3.452 1.00 87.44 150 SER A CA 1
ATOM 1122 C C . SER A 1 150 ? 0.632 -15.959 -3.787 1.00 87.44 150 SER A C 1
ATOM 1124 O O . SER A 1 150 ? -0.125 -16.597 -4.525 1.00 87.44 150 SER A O 1
ATOM 1126 N N . LEU A 1 151 ? 1.755 -16.479 -3.292 1.00 77.44 151 LEU A N 1
ATOM 1127 C CA . LEU A 1 151 ? 2.117 -17.894 -3.379 1.00 77.44 151 LEU A CA 1
ATOM 1128 C C . LEU A 1 151 ? 1.378 -18.756 -2.344 1.00 77.44 151 LEU A C 1
ATOM 1130 O O . LEU A 1 151 ? 1.356 -19.965 -2.537 1.00 77.44 151 LEU A O 1
ATOM 1134 N N . GLU A 1 152 ? 0.800 -18.134 -1.307 1.00 68.19 152 GLU A N 1
ATOM 1135 C CA . GLU A 1 152 ? 0.063 -18.722 -0.172 1.00 68.19 152 GLU A CA 1
ATOM 1136 C C . GLU A 1 152 ? 0.021 -20.265 -0.193 1.00 68.19 152 GLU A C 1
ATOM 1138 O O . GLU A 1 152 ? -0.793 -20.882 -0.893 1.00 68.19 152 GLU A O 1
ATOM 1143 N N . GLU A 1 153 ? 0.922 -20.912 0.561 1.00 55.22 153 GLU A N 1
ATOM 1144 C CA . GLU A 1 153 ? 0.907 -22.370 0.720 1.00 55.22 153 GLU A CA 1
ATOM 1145 C C . GLU A 1 153 ? -0.287 -22.755 1.608 1.00 55.22 153 GLU A C 1
ATOM 1147 O O . GLU A 1 153 ? -0.202 -22.921 2.826 1.00 55.22 153 GLU A O 1
ATOM 1152 N N . TYR A 1 154 ? -1.458 -22.844 0.982 1.00 50.00 154 TYR A N 1
ATOM 1153 C CA . TYR A 1 154 ? -2.715 -23.054 1.680 1.00 50.00 154 TYR A CA 1
ATOM 1154 C C . TYR A 1 154 ? -2.806 -24.482 2.242 1.00 50.00 154 TYR A C 1
ATOM 1156 O O . TYR A 1 154 ? -3.152 -25.435 1.539 1.00 50.00 154 TYR A O 1
ATOM 1164 N N . SER A 1 155 ? -2.535 -24.630 3.541 1.00 49.31 155 SER A N 1
ATOM 1165 C CA . SER A 1 155 ? -2.880 -25.828 4.328 1.00 49.31 155 SER A CA 1
ATOM 1166 C C . SER A 1 155 ? -3.852 -25.548 5.489 1.00 49.31 155 SER A C 1
ATOM 1168 O O . SER A 1 155 ? -4.231 -26.470 6.214 1.00 49.31 155 SER A O 1
ATOM 1170 N N . GLY A 1 156 ? -4.297 -24.295 5.648 1.00 54.38 156 GLY A N 1
ATOM 1171 C CA . GLY A 1 156 ? -5.226 -23.847 6.693 1.00 54.38 156 GLY A CA 1
ATOM 1172 C C . GLY A 1 156 ? -6.679 -23.716 6.225 1.00 54.38 156 GLY A C 1
ATOM 1173 O O . GLY A 1 156 ? -7.007 -24.036 5.092 1.00 54.38 156 GLY A O 1
ATOM 1174 N N . SER A 1 157 ? -7.572 -23.255 7.101 1.00 52.31 157 SER A N 1
ATOM 1175 C CA . SER A 1 157 ? -8.903 -22.764 6.712 1.00 52.31 157 SER A CA 1
ATOM 1176 C C . SER A 1 157 ? -8.777 -21.282 6.362 1.00 52.31 157 SER A C 1
ATOM 1178 O O . SER A 1 157 ? -8.173 -20.554 7.142 1.00 52.31 157 SER A O 1
ATOM 1180 N N . LEU A 1 158 ? -9.349 -20.822 5.242 1.00 51.84 158 LEU A N 1
ATOM 1181 C CA . LEU A 1 158 ? -9.415 -19.397 4.902 1.00 51.84 158 LEU A CA 1
ATOM 1182 C C . LEU A 1 158 ? -10.050 -18.647 6.075 1.00 51.84 158 LEU A C 1
ATOM 1184 O O . LEU A 1 158 ? -11.232 -18.850 6.373 1.00 51.84 158 LEU A O 1
ATOM 1188 N N . ASN A 1 159 ? -9.275 -17.789 6.735 1.00 53.09 159 ASN A N 1
ATOM 1189 C CA . ASN A 1 159 ? -9.836 -16.872 7.712 1.00 53.09 159 ASN A CA 1
ATOM 1190 C C . ASN A 1 159 ? -10.573 -15.776 6.930 1.00 53.09 159 ASN A C 1
ATOM 1192 O O . ASN A 1 159 ? -9.999 -15.168 6.023 1.00 53.09 159 ASN A O 1
ATOM 1196 N N . PRO A 1 160 ? -11.869 -15.547 7.199 1.00 56.66 160 PRO A N 1
ATOM 1197 C CA . PRO A 1 160 ? -12.620 -14.522 6.490 1.00 56.66 160 PRO A CA 1
ATOM 1198 C C . PRO A 1 160 ? -11.961 -13.157 6.710 1.00 56.66 160 PRO A C 1
ATOM 1200 O O . PRO A 1 160 ? -11.496 -12.868 7.816 1.00 56.66 160 PRO A O 1
ATOM 1203 N N . ARG A 1 161 ? -11.945 -12.314 5.663 1.00 62.47 161 ARG A N 1
ATOM 1204 C CA . ARG A 1 161 ? -11.492 -10.917 5.768 1.00 62.47 161 ARG A CA 1
ATOM 1205 C C . ARG A 1 161 ? -12.177 -10.260 6.963 1.00 62.47 161 ARG A C 1
ATOM 1207 O O . ARG A 1 161 ? -13.406 -10.251 7.035 1.00 62.47 161 ARG A O 1
ATOM 1214 N N . LYS A 1 162 ? -11.377 -9.726 7.882 1.00 75.12 162 LYS A N 1
ATOM 1215 C CA . LYS A 1 162 ? -11.871 -8.986 9.039 1.00 75.12 162 LYS A CA 1
ATOM 1216 C C . LYS A 1 162 ? -12.149 -7.545 8.635 1.00 75.12 162 LYS A C 1
ATOM 1218 O O . LYS A 1 162 ? -11.404 -6.964 7.847 1.00 75.12 162 LYS A O 1
ATOM 1223 N N . VAL A 1 163 ? -13.225 -6.982 9.169 1.00 82.19 163 VAL A N 1
ATOM 1224 C CA . VAL A 1 163 ? -13.535 -5.566 8.968 1.00 82.19 163 VAL A CA 1
ATOM 1225 C C . VAL A 1 163 ? -12.525 -4.737 9.744 1.00 82.19 163 VAL A C 1
ATOM 1227 O O . VAL A 1 163 ? -12.248 -5.028 10.909 1.00 82.19 163 VAL A O 1
ATOM 1230 N N . VAL A 1 164 ? -11.982 -3.714 9.087 1.00 84.94 164 VAL A N 1
ATOM 1231 C CA . VAL A 1 164 ? -11.033 -2.773 9.684 1.00 84.94 164 VAL A CA 1
ATOM 1232 C C . VAL A 1 164 ? -11.597 -1.371 9.561 1.00 84.94 164 VAL A C 1
ATOM 1234 O O . VAL A 1 164 ? -11.984 -0.939 8.470 1.00 84.94 164 VAL A O 1
ATOM 1237 N N . GLN A 1 165 ? -11.645 -0.675 10.690 1.00 91.75 165 GLN A N 1
ATOM 1238 C CA . GLN A 1 165 ? -12.072 0.712 10.775 1.00 91.75 165 GLN A CA 1
ATOM 1239 C C . GLN A 1 165 ? -11.038 1.517 11.548 1.00 91.75 165 GLN A C 1
ATOM 1241 O O . GLN A 1 165 ? -10.414 1.021 12.485 1.00 91.75 165 GLN A O 1
ATOM 1246 N N . GLN A 1 166 ? -10.854 2.766 11.153 1.00 92.75 166 GLN A N 1
ATOM 1247 C CA . GLN A 1 166 ? -9.980 3.707 11.828 1.00 92.75 166 GLN A CA 1
ATOM 1248 C C . GLN A 1 166 ? -10.814 4.765 12.526 1.00 92.75 166 GLN A C 1
ATOM 1250 O O . GLN A 1 166 ? -11.827 5.203 11.992 1.00 92.75 166 GLN A O 1
ATOM 1255 N N . ILE A 1 167 ? -10.362 5.172 13.705 1.00 96.12 167 ILE A N 1
ATOM 1256 C CA . ILE A 1 167 ? -10.839 6.352 14.423 1.00 96.12 167 ILE A CA 1
ATOM 1257 C C . ILE A 1 167 ? -9.643 7.289 14.490 1.00 96.12 167 ILE A C 1
ATOM 1259 O O . ILE A 1 167 ? -8.546 6.845 14.833 1.00 96.12 167 ILE A O 1
ATOM 1263 N N . PHE A 1 168 ? -9.818 8.563 14.178 1.00 93.75 168 PHE A N 1
ATOM 1264 C CA . PHE A 1 168 ? -8.729 9.524 14.268 1.00 93.75 168 PHE A CA 1
ATOM 1265 C C . PHE A 1 168 ? -9.202 10.842 14.851 1.00 93.75 168 PHE A C 1
ATOM 1267 O O . PHE A 1 168 ? -10.335 11.260 14.630 1.00 93.75 168 PHE A O 1
ATOM 1274 N N . THR A 1 169 ? -8.313 11.490 15.592 1.00 94.69 169 THR A N 1
ATOM 1275 C CA . THR A 1 169 ? -8.491 12.857 16.074 1.00 94.69 169 THR A CA 1
ATOM 1276 C C . THR A 1 169 ? -7.532 13.794 15.351 1.00 94.69 169 THR A C 1
ATOM 1278 O O . THR A 1 169 ? -6.460 13.379 14.915 1.00 94.69 169 THR A O 1
ATOM 1281 N N . ASP A 1 170 ? -7.911 15.062 15.213 1.00 91.88 170 ASP A N 1
ATOM 1282 C CA . ASP A 1 170 ? -7.078 16.120 14.635 1.00 91.88 170 ASP A CA 1
ATOM 1283 C C . ASP A 1 170 ? -7.297 17.430 15.401 1.00 91.88 170 ASP A C 1
ATOM 1285 O O . ASP A 1 170 ? -8.410 17.760 15.820 1.00 91.88 170 ASP A O 1
ATOM 1289 N N . CYS A 1 171 ? -6.213 18.166 15.610 1.00 87.06 171 CYS A N 1
ATOM 1290 C CA . CYS A 1 171 ? -6.179 19.511 16.159 1.00 87.06 171 CYS A CA 1
ATOM 1291 C C . CYS A 1 171 ? -4.935 20.250 15.652 1.00 87.06 171 CYS A C 1
ATOM 1293 O O . CYS A 1 171 ? -3.993 20.551 16.398 1.00 87.06 171 CYS A O 1
ATOM 1295 N N . THR A 1 172 ? -4.916 20.551 14.356 1.00 85.75 172 THR A N 1
ATOM 1296 C CA . THR A 1 172 ? -3.820 21.303 13.737 1.00 85.75 172 THR A CA 1
ATOM 1297 C C . THR A 1 172 ? -3.547 22.622 14.482 1.00 85.75 172 THR A C 1
ATOM 1299 O O . THR A 1 172 ? -4.367 23.542 14.508 1.00 85.75 172 THR A O 1
ATOM 1302 N N . GLY A 1 173 ? -2.359 22.732 15.085 1.00 79.12 173 GLY A N 1
ATOM 1303 C CA . GLY A 1 173 ? -1.930 23.926 15.825 1.00 79.12 173 GLY A CA 1
ATOM 1304 C C . GLY A 1 173 ? -2.538 24.085 17.225 1.00 79.12 173 GLY A C 1
ATOM 1305 O O . GLY A 1 173 ? -2.435 25.167 17.809 1.00 79.12 173 GLY A O 1
ATOM 1306 N N . CYS A 1 174 ? -3.152 23.040 17.780 1.00 82.44 174 CYS A N 1
ATOM 1307 C CA . CYS A 1 174 ? -3.706 23.044 19.132 1.00 82.44 174 CYS A CA 1
ATOM 1308 C C . CYS A 1 174 ? -3.425 21.754 19.895 1.00 82.44 174 CYS A C 1
ATOM 1310 O O . CYS A 1 174 ? -3.006 20.748 19.338 1.00 82.44 174 CYS A O 1
ATOM 1312 N N . THR A 1 175 ? -3.635 21.805 21.207 1.00 87.62 175 THR A N 1
ATOM 1313 C CA . THR A 1 175 ? -3.595 20.626 22.070 1.00 87.62 175 THR A CA 1
ATOM 1314 C C . THR A 1 175 ? -5.016 20.107 22.225 1.00 87.62 175 THR A C 1
ATOM 1316 O O . THR A 1 175 ? -5.890 20.861 22.662 1.00 87.62 175 THR A O 1
ATOM 1319 N N . LEU A 1 176 ? -5.238 18.846 21.849 1.00 90.62 176 LEU A N 1
ATOM 1320 C CA . LEU A 1 176 ? -6.487 18.153 22.146 1.00 90.62 176 LEU A CA 1
ATOM 1321 C C . LEU A 1 176 ? -6.637 17.963 23.653 1.00 90.62 176 LEU A C 1
ATOM 1323 O O . LEU A 1 176 ? -5.659 17.867 24.389 1.00 90.62 176 LEU A O 1
ATOM 1327 N N . GLY A 1 177 ? -7.881 17.910 24.100 1.00 91.75 177 GLY A N 1
ATOM 1328 C CA . GLY A 1 177 ? -8.215 17.575 25.472 1.00 91.75 177 GLY A CA 1
ATOM 1329 C C . GLY A 1 177 ? -9.628 17.028 25.563 1.00 91.75 177 GLY A C 1
ATOM 1330 O O . GLY A 1 177 ? -10.359 17.007 24.567 1.00 91.75 177 GLY A O 1
ATOM 1331 N N . SER A 1 178 ? -10.027 16.669 26.785 1.00 94.75 178 SER A N 1
ATOM 1332 C CA . SER A 1 178 ? -11.357 16.131 27.083 1.00 94.75 178 SER A CA 1
ATOM 1333 C C . SER A 1 178 ? -11.589 14.787 26.367 1.00 94.75 178 SER A C 1
ATOM 1335 O O . SER A 1 178 ? -10.676 13.961 26.284 1.00 94.75 178 SER A O 1
ATOM 1337 N N . PHE A 1 179 ? -12.808 14.545 25.897 1.00 96.06 179 PHE A N 1
ATOM 1338 C CA . PHE A 1 179 ? -13.256 13.301 25.286 1.00 96.06 179 PHE A CA 1
ATOM 1339 C C . PHE A 1 179 ? -14.058 13.567 24.009 1.00 96.06 179 PHE A C 1
ATOM 1341 O O . PHE A 1 179 ? -14.594 14.658 23.820 1.00 96.06 179 PHE A O 1
ATOM 1348 N N . PHE A 1 180 ? -14.153 12.563 23.145 1.00 96.31 180 PHE A N 1
ATOM 1349 C CA . PHE A 1 180 ? -15.146 12.490 22.071 1.00 96.31 180 PHE A CA 1
ATOM 1350 C C . PHE A 1 180 ? -16.186 11.421 22.407 1.00 96.31 180 PHE A C 1
ATOM 1352 O O . PHE A 1 180 ? -15.968 10.600 23.297 1.00 96.31 180 PHE A O 1
ATOM 1359 N N . GLU A 1 181 ? -17.322 11.429 21.717 1.00 97.56 181 GLU A N 1
ATOM 1360 C CA . GLU A 1 181 ? -18.314 10.360 21.843 1.00 97.56 181 GLU A CA 1
ATOM 1361 C C . GLU A 1 181 ? -18.156 9.386 20.674 1.00 97.56 181 GLU A C 1
ATOM 1363 O O . GLU A 1 181 ? -18.001 9.806 19.525 1.00 97.56 181 GLU A O 1
ATOM 1368 N N . LEU A 1 182 ? -18.167 8.090 20.973 1.00 97.62 182 LEU A N 1
ATOM 1369 C CA . LEU A 1 182 ? -18.101 7.016 19.991 1.00 97.62 182 LEU A CA 1
ATOM 1370 C C . LEU A 1 182 ? -19.391 6.201 20.057 1.00 97.62 182 LEU A C 1
ATOM 1372 O O . LEU A 1 182 ? -19.831 5.809 21.141 1.00 97.62 182 LEU A O 1
ATOM 1376 N N . GLU A 1 183 ? -19.981 5.940 18.898 1.00 97.00 183 GLU A N 1
ATOM 1377 C CA . GLU A 1 183 ? -21.175 5.125 18.732 1.00 97.00 183 GLU A CA 1
ATOM 1378 C C . GLU A 1 183 ? -20.866 3.858 17.938 1.00 97.00 183 GLU A C 1
ATOM 1380 O O . GLU A 1 183 ? -20.190 3.882 16.909 1.00 97.00 183 GLU A O 1
ATOM 1385 N N . TYR A 1 184 ? -21.424 2.744 18.408 1.00 95.00 184 TYR A N 1
ATOM 1386 C CA . TYR A 1 184 ? -21.501 1.499 17.658 1.00 95.00 184 TYR A CA 1
ATOM 1387 C C . TYR A 1 184 ? -22.918 0.939 17.768 1.00 95.00 184 TYR A C 1
ATOM 1389 O O . TYR A 1 184 ? -23.401 0.617 18.860 1.00 95.00 184 TYR A O 1
ATOM 1397 N N . ARG A 1 185 ? -23.593 0.807 16.620 1.00 90.94 185 ARG A N 1
ATOM 1398 C CA . ARG A 1 185 ? -24.999 0.383 16.486 1.00 90.94 185 ARG A CA 1
ATOM 1399 C C . ARG A 1 185 ? -26.002 1.300 17.198 1.00 90.94 185 ARG A C 1
ATOM 1401 O O . ARG A 1 185 ? -26.753 2.012 16.551 1.00 90.94 185 ARG A O 1
ATOM 1408 N N . SER A 1 186 ? -26.124 1.184 18.513 1.00 91.88 186 SER A N 1
ATOM 1409 C CA . SER A 1 186 ? -27.048 1.982 19.339 1.00 91.88 186 SER A CA 1
ATOM 1410 C C . SER A 1 186 ? -26.486 2.249 20.735 1.00 91.88 186 SER A C 1
ATOM 1412 O O . SER A 1 186 ? -27.198 2.741 21.610 1.00 91.88 186 SER A O 1
ATOM 1414 N N . LEU A 1 187 ? -25.229 1.864 20.961 1.00 96.31 187 LEU A N 1
ATOM 1415 C CA . LEU A 1 187 ? -24.493 2.127 22.184 1.00 96.31 187 LEU A CA 1
ATOM 1416 C C . LEU A 1 187 ? -23.570 3.309 21.924 1.00 96.31 187 LEU A C 1
ATOM 1418 O O . LEU A 1 187 ? -22.948 3.384 20.868 1.00 96.31 187 LEU A O 1
ATOM 1422 N N . ARG A 1 188 ? -23.503 4.217 22.894 1.00 97.06 188 ARG A N 1
ATOM 1423 C CA . ARG A 1 188 ? -22.660 5.412 22.879 1.00 97.06 188 ARG A CA 1
ATOM 1424 C C . ARG A 1 188 ? -21.842 5.456 24.152 1.00 97.06 188 ARG A C 1
ATOM 1426 O O . ARG A 1 188 ? -22.364 5.142 25.224 1.00 97.06 188 ARG A O 1
ATOM 1433 N N . THR A 1 189 ? -20.591 5.873 24.034 1.00 97.62 189 THR A N 1
ATOM 1434 C CA . THR A 1 189 ? -19.731 6.121 25.188 1.00 97.62 189 THR A CA 1
ATOM 1435 C C . THR A 1 189 ? -18.753 7.262 24.939 1.00 97.62 189 THR A C 1
ATOM 1437 O O . THR A 1 189 ? -18.450 7.602 23.796 1.00 97.62 189 THR A O 1
ATOM 1440 N N . ASN A 1 190 ? -18.271 7.853 26.028 1.00 97.69 190 ASN A N 1
ATOM 1441 C CA . ASN A 1 190 ? -17.265 8.900 26.009 1.00 97.69 190 ASN A CA 1
ATOM 1442 C C . ASN A 1 190 ? -15.872 8.279 26.055 1.00 97.69 190 ASN A C 1
ATOM 1444 O O . ASN A 1 190 ? -15.575 7.465 26.927 1.00 97.69 190 ASN A O 1
ATOM 1448 N N . VAL A 1 191 ? -15.005 8.722 25.153 1.00 97.69 191 VAL A N 1
ATOM 1449 C CA . VAL A 1 191 ? -13.640 8.225 25.011 1.00 97.69 191 VAL A CA 1
ATOM 1450 C C . VAL A 1 191 ? -12.673 9.385 25.166 1.00 97.69 191 VAL A C 1
ATOM 1452 O O . VAL A 1 191 ? -12.749 10.359 24.415 1.00 97.69 191 VAL A O 1
ATOM 1455 N N . GLU A 1 192 ? -11.773 9.308 26.148 1.00 97.75 192 GLU A N 1
ATOM 1456 C CA . GLU A 1 192 ? -10.742 10.336 26.314 1.00 97.75 192 GLU A CA 1
ATOM 1457 C C . GLU A 1 192 ? -9.898 10.454 25.035 1.00 97.75 192 GLU A C 1
ATOM 1459 O O . GLU A 1 192 ? -9.573 9.466 24.373 1.00 97.75 192 GLU A O 1
ATOM 1464 N N . HIS A 1 193 ? -9.567 11.689 24.661 1.00 94.62 193 HIS A N 1
ATOM 1465 C CA . HIS A 1 193 ? -8.903 12.010 23.393 1.00 94.62 193 HIS A CA 1
ATOM 1466 C C . HIS A 1 193 ? -7.527 11.342 23.193 1.00 94.62 193 HIS A C 1
ATOM 1468 O O . HIS A 1 193 ? -7.006 11.368 22.079 1.00 94.62 193 HIS A O 1
ATOM 1474 N N . ASP A 1 194 ? -6.925 10.787 24.247 1.00 94.94 194 ASP A N 1
ATOM 1475 C CA . ASP A 1 194 ? -5.592 10.187 24.270 1.00 94.94 194 ASP A CA 1
ATOM 1476 C C . ASP A 1 194 ? -5.563 8.780 24.899 1.00 94.94 194 ASP A C 1
ATOM 1478 O O . ASP A 1 194 ? -4.486 8.308 25.283 1.00 94.94 194 ASP A O 1
ATOM 1482 N N . VAL A 1 195 ? -6.698 8.062 24.940 1.00 97.44 195 VAL A N 1
ATOM 1483 C CA . VAL A 1 195 ? -6.740 6.666 25.425 1.00 97.44 195 VAL A CA 1
ATOM 1484 C C . VAL A 1 195 ? -5.756 5.770 24.678 1.00 97.44 195 VAL A C 1
ATOM 1486 O O . VAL A 1 195 ? -5.625 5.813 23.446 1.00 97.44 195 VAL A O 1
ATOM 1489 N N . THR A 1 196 ? -5.041 4.923 25.410 1.00 93.62 196 THR A N 1
ATOM 1490 C CA . THR A 1 196 ? -4.143 3.909 24.845 1.00 93.62 196 THR A CA 1
ATOM 1491 C C . THR A 1 196 ? -4.906 2.902 23.984 1.00 93.62 196 THR A C 1
ATOM 1493 O O . THR A 1 196 ? -6.128 2.776 24.055 1.00 93.62 196 THR A O 1
ATOM 1496 N N . ALA A 1 197 ? -4.184 2.134 23.164 1.00 85.19 197 ALA A N 1
ATOM 1497 C CA . ALA A 1 197 ? -4.796 1.068 22.371 1.00 85.19 197 ALA A CA 1
ATOM 1498 C C . ALA A 1 197 ? -5.528 0.028 23.246 1.00 85.19 197 ALA A C 1
ATOM 1500 O O . ALA A 1 197 ? -6.603 -0.437 22.880 1.00 85.19 197 ALA A O 1
ATOM 1501 N N . ALA A 1 198 ? -4.983 -0.297 24.425 1.00 83.44 198 ALA A N 1
ATOM 1502 C CA . ALA A 1 198 ? -5.590 -1.246 25.359 1.00 83.44 198 ALA A CA 1
ATOM 1503 C C . ALA A 1 198 ? -6.872 -0.699 26.014 1.00 83.44 198 ALA A C 1
ATOM 1505 O O . ALA A 1 198 ? -7.840 -1.441 26.197 1.00 83.44 198 ALA A O 1
ATOM 1506 N N . GLU A 1 199 ? -6.896 0.594 26.341 1.00 96.00 199 GLU A N 1
ATOM 1507 C CA . GLU A 1 199 ? -8.088 1.268 26.869 1.00 96.00 199 GLU A CA 1
ATOM 1508 C C . GLU A 1 199 ? -9.173 1.372 25.797 1.00 96.00 199 GLU A C 1
ATOM 1510 O O . GLU A 1 199 ? -10.299 0.955 26.047 1.00 96.00 199 GLU A O 1
ATOM 1515 N N . MET A 1 200 ? -8.821 1.800 24.579 1.00 97.00 200 MET A N 1
ATOM 1516 C CA . MET A 1 200 ? -9.746 1.812 23.440 1.00 97.00 200 MET A CA 1
ATOM 1517 C C . MET A 1 200 ? -10.344 0.423 23.190 1.00 97.00 200 MET A C 1
ATOM 1519 O O . MET A 1 200 ? -11.556 0.293 23.046 1.00 97.00 200 MET A O 1
ATOM 1523 N N . ARG A 1 201 ? -9.514 -0.632 23.203 1.00 92.75 201 ARG A N 1
ATOM 1524 C CA . ARG A 1 201 ? -9.989 -2.019 23.088 1.00 92.75 201 ARG A CA 1
ATOM 1525 C C . ARG A 1 201 ? -11.017 -2.349 24.168 1.00 92.75 201 ARG A C 1
ATOM 1527 O O . ARG A 1 201 ? -12.081 -2.874 23.868 1.00 92.75 201 ARG A O 1
ATOM 1534 N N . SER A 1 202 ? -10.716 -1.991 25.415 1.00 91.50 202 SER A N 1
ATOM 1535 C CA . SER A 1 202 ? -11.598 -2.257 26.553 1.00 91.50 202 SER A CA 1
ATOM 1536 C C . SER A 1 202 ? -12.936 -1.523 26.433 1.00 91.50 202 SER A C 1
ATOM 1538 O O . SER A 1 202 ? -13.967 -2.110 26.754 1.00 91.50 202 SER A O 1
ATOM 1540 N N . ILE A 1 203 ? -12.934 -0.280 25.949 1.00 97.75 203 ILE A N 1
ATOM 1541 C CA . ILE A 1 203 ? -14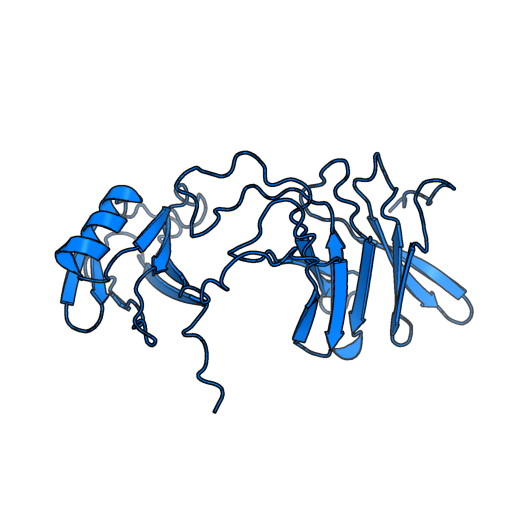.148 0.509 25.701 1.00 97.75 203 ILE A CA 1
ATOM 1542 C C . ILE A 1 203 ? -14.997 -0.151 24.606 1.00 97.75 203 ILE A C 1
ATOM 1544 O O . ILE A 1 203 ? -16.192 -0.383 24.800 1.00 97.75 203 ILE A O 1
ATOM 1548 N N . LEU A 1 204 ? -14.380 -0.509 23.476 1.00 95.81 204 LEU A N 1
ATOM 1549 C CA . LEU A 1 204 ? -15.067 -1.163 22.358 1.00 95.81 204 LEU A CA 1
ATOM 1550 C C . LEU A 1 204 ? -15.717 -2.489 22.792 1.00 95.81 204 LEU A C 1
ATOM 1552 O O . LEU A 1 204 ? -16.908 -2.707 22.561 1.00 95.81 204 LEU A O 1
ATOM 1556 N N . GLU A 1 205 ? -14.965 -3.342 23.491 1.00 93.44 205 GLU A N 1
ATOM 1557 C CA . GLU A 1 205 ? -15.425 -4.670 23.914 1.00 93.44 205 GLU A CA 1
ATOM 1558 C C . GLU A 1 205 ? -16.507 -4.603 25.000 1.00 93.44 205 GLU A C 1
ATOM 1560 O O . GLU A 1 205 ? -17.507 -5.320 24.922 1.00 93.44 205 GLU A O 1
ATOM 1565 N N . ASN A 1 206 ? -16.320 -3.760 26.019 1.00 93.69 206 ASN A N 1
ATOM 1566 C CA . ASN A 1 206 ? -17.153 -3.802 27.224 1.00 93.69 206 ASN A CA 1
ATOM 1567 C C . ASN A 1 206 ? -18.305 -2.795 27.205 1.00 93.69 206 ASN A C 1
ATOM 1569 O O . ASN A 1 206 ? -19.378 -3.095 27.732 1.00 93.69 206 ASN A O 1
ATOM 1573 N N . GLU A 1 207 ? -18.099 -1.616 26.618 1.00 96.88 207 GLU A N 1
ATOM 1574 C CA . GLU A 1 207 ? -19.084 -0.528 26.637 1.00 96.88 207 GLU A CA 1
ATOM 1575 C C . GLU A 1 207 ? -19.887 -0.471 25.341 1.00 96.88 207 GLU A C 1
ATOM 1577 O O . GLU A 1 207 ? -21.111 -0.350 25.381 1.00 96.88 207 GLU A O 1
ATOM 1582 N N . LEU A 1 208 ? -19.213 -0.621 24.197 1.00 95.88 208 LEU A N 1
ATOM 1583 C CA . LEU A 1 208 ? -19.853 -0.638 22.879 1.00 95.88 208 LEU A CA 1
ATOM 1584 C C . LEU A 1 208 ? -20.218 -2.043 22.390 1.00 95.88 208 LEU A C 1
ATOM 1586 O O . LEU A 1 208 ? -20.904 -2.176 21.377 1.00 95.88 208 LEU A O 1
ATOM 1590 N N . GLN A 1 209 ? -19.819 -3.083 23.126 1.00 93.31 209 GLN A N 1
ATOM 1591 C CA . GLN A 1 209 ? -20.172 -4.478 22.858 1.00 93.31 209 GLN A CA 1
ATOM 1592 C C . GLN A 1 209 ? -19.871 -4.901 21.410 1.00 93.31 209 GLN A C 1
ATOM 1594 O O . GLN A 1 209 ? -20.650 -5.622 20.784 1.00 93.31 209 GLN A O 1
ATOM 1599 N N . THR A 1 210 ? -18.728 -4.468 20.869 1.00 89.00 210 THR A N 1
ATOM 1600 C CA . THR A 1 210 ? -18.313 -4.770 19.487 1.00 89.00 210 THR A CA 1
ATOM 1601 C C . THR A 1 210 ? -18.022 -6.249 19.239 1.00 89.00 210 THR A C 1
ATOM 1603 O O . THR A 1 210 ? -17.883 -6.668 18.090 1.00 89.00 210 THR A O 1
ATOM 1606 N N . GLY A 1 211 ? -17.906 -7.038 20.308 1.00 87.19 211 GLY A N 1
ATOM 1607 C CA . GLY A 1 211 ? -17.225 -8.323 20.278 1.00 87.19 211 GLY A CA 1
ATOM 1608 C C . GLY A 1 211 ? -15.708 -8.141 20.302 1.00 87.19 211 GLY A C 1
ATOM 1609 O O . GLY A 1 211 ? -15.213 -7.032 20.494 1.00 87.19 211 GLY A O 1
ATOM 1610 N N . ASP A 1 212 ? -14.996 -9.250 20.119 1.00 83.94 212 ASP A N 1
ATOM 1611 C CA . ASP A 1 212 ? -13.533 -9.297 20.153 1.00 83.94 212 ASP A CA 1
ATOM 1612 C C . ASP A 1 212 ? -12.923 -8.413 19.055 1.00 83.94 212 ASP A C 1
ATOM 1614 O O . ASP A 1 212 ? -13.290 -8.521 17.874 1.00 83.94 212 ASP A O 1
ATOM 1618 N N . VAL A 1 213 ? -12.011 -7.527 19.454 1.00 86.56 213 VAL A N 1
ATOM 1619 C CA . VAL A 1 213 ? -11.340 -6.584 18.557 1.00 86.56 213 VAL A CA 1
ATOM 1620 C C . VAL A 1 213 ? -9.850 -6.499 18.868 1.00 86.56 213 VAL A C 1
ATOM 1622 O O . VAL A 1 213 ? -9.407 -6.568 20.011 1.00 86.56 213 VAL A O 1
ATOM 1625 N N . THR A 1 214 ? -9.038 -6.268 17.841 1.00 83.75 214 THR A N 1
ATOM 1626 C CA . THR A 1 214 ? -7.652 -5.812 18.020 1.00 83.75 214 THR A CA 1
ATOM 1627 C C . THR A 1 214 ? -7.564 -4.329 17.723 1.00 83.75 214 THR A C 1
ATOM 1629 O O . THR A 1 214 ? -8.080 -3.868 16.709 1.00 83.75 214 THR A O 1
ATOM 1632 N N . VAL A 1 215 ? -6.892 -3.587 18.604 1.00 83.06 215 VAL A N 1
ATOM 1633 C CA . VAL A 1 215 ? -6.685 -2.148 18.453 1.00 83.06 215 VAL A CA 1
ATOM 1634 C C . VAL A 1 215 ? -5.197 -1.838 18.475 1.00 83.06 215 VAL A C 1
ATOM 1636 O O . VAL A 1 215 ? -4.485 -2.267 19.383 1.00 83.06 215 VAL A O 1
ATOM 1639 N N . THR A 1 216 ? -4.737 -1.051 17.508 1.00 82.75 216 THR A N 1
ATOM 1640 C CA . THR A 1 216 ? -3.434 -0.375 17.547 1.00 82.75 216 THR A CA 1
ATOM 1641 C C . THR A 1 216 ? -3.646 1.133 17.576 1.00 82.75 216 THR A C 1
ATOM 1643 O O . THR A 1 216 ? -4.701 1.621 17.172 1.00 82.75 216 THR A O 1
ATOM 1646 N N . ARG A 1 217 ? -2.660 1.883 18.076 1.00 91.94 217 ARG A N 1
ATOM 1647 C CA . ARG A 1 217 ? -2.686 3.349 18.086 1.00 91.94 217 ARG A CA 1
ATOM 1648 C C . ARG A 1 217 ? -1.346 3.893 17.621 1.00 91.94 217 ARG A C 1
ATOM 1650 O O . ARG A 1 217 ? -0.306 3.383 18.038 1.00 91.94 217 ARG A O 1
ATOM 1657 N N . THR A 1 218 ? -1.366 4.937 16.804 1.00 83.69 218 THR A N 1
ATOM 1658 C CA . THR A 1 218 ? -0.155 5.687 16.463 1.00 83.69 218 THR A CA 1
ATOM 1659 C C . THR A 1 218 ? 0.401 6.436 17.680 1.00 83.69 218 THR A C 1
ATOM 1661 O O . THR A 1 218 ? -0.277 6.643 18.693 1.00 83.69 218 THR A O 1
ATOM 1664 N N . ASN A 1 219 ? 1.649 6.894 17.569 1.00 87.62 219 ASN A N 1
ATOM 1665 C CA . ASN A 1 219 ? 2.091 8.029 18.376 1.00 87.62 219 ASN A CA 1
ATOM 1666 C C . ASN A 1 219 ? 1.289 9.281 17.986 1.00 87.62 219 ASN A C 1
ATOM 1668 O O . ASN A 1 219 ? 0.633 9.301 16.941 1.00 87.62 219 ASN A O 1
ATOM 1672 N N . GLN A 1 220 ? 1.353 10.316 18.824 1.00 90.62 220 GLN A N 1
ATOM 1673 C CA . GLN A 1 220 ? 0.754 11.603 18.489 1.00 90.62 220 GLN A CA 1
ATOM 1674 C C . GLN A 1 220 ? 1.396 12.144 17.208 1.00 90.62 220 GLN A C 1
ATOM 1676 O O . GLN A 1 220 ? 2.624 12.222 17.112 1.00 90.62 220 GLN A O 1
ATOM 1681 N N . ASP A 1 221 ? 0.571 12.498 16.231 1.00 85.44 221 ASP A N 1
ATOM 1682 C CA . ASP A 1 221 ? 1.042 13.083 14.985 1.00 85.44 221 ASP A CA 1
ATOM 1683 C C . ASP A 1 221 ? 1.541 14.513 15.230 1.00 85.44 221 ASP A C 1
ATOM 1685 O O . ASP A 1 221 ? 0.873 15.320 15.872 1.00 85.44 221 ASP A O 1
ATOM 1689 N N . ALA A 1 222 ? 2.730 14.841 14.728 1.00 83.19 222 ALA A N 1
ATOM 1690 C CA . ALA A 1 222 ? 3.360 16.134 14.997 1.00 83.19 222 ALA A CA 1
ATOM 1691 C C . ALA A 1 222 ? 2.704 17.312 14.250 1.00 83.19 222 ALA A C 1
ATOM 1693 O O . ALA A 1 222 ? 2.948 18.468 14.599 1.00 83.19 222 ALA A O 1
ATOM 1694 N N . SER A 1 223 ? 1.924 17.037 13.201 1.00 83.44 223 SER A N 1
ATOM 1695 C CA . SER A 1 223 ? 1.264 18.049 12.374 1.00 83.44 223 SER A CA 1
ATOM 1696 C C . SER A 1 223 ? -0.171 18.318 12.828 1.00 83.44 223 SER A C 1
ATOM 1698 O O . SER A 1 223 ? -0.557 19.482 12.968 1.00 83.44 223 SER A O 1
ATOM 1700 N N . SER A 1 224 ? -0.926 17.262 13.135 1.00 83.88 224 SER A N 1
ATOM 1701 C CA . SER A 1 224 ? -2.309 17.356 13.602 1.00 83.88 224 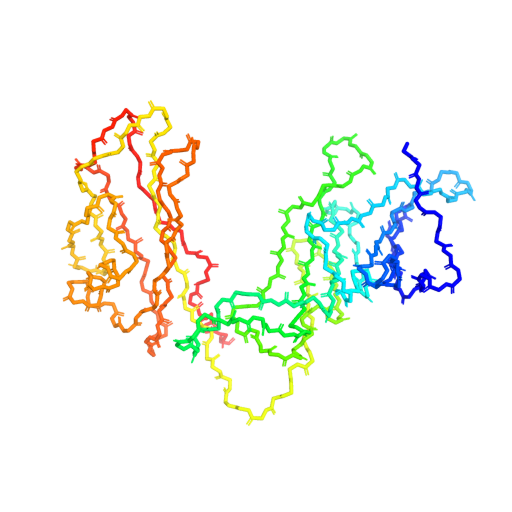SER A CA 1
ATOM 1702 C C . SER A 1 224 ? -2.443 17.346 15.124 1.00 83.88 224 SER A C 1
ATOM 1704 O O . SER A 1 224 ? -3.529 17.602 15.626 1.00 83.88 224 SER A O 1
ATOM 1706 N N . ASN A 1 225 ? -1.385 17.034 15.885 1.00 87.62 225 ASN A N 1
ATOM 1707 C CA . ASN A 1 225 ? -1.446 16.755 17.331 1.00 87.62 225 ASN A CA 1
ATOM 1708 C C . ASN A 1 225 ? -2.478 15.676 17.717 1.00 87.62 225 ASN A C 1
ATOM 1710 O O . ASN A 1 225 ? -2.886 15.592 18.880 1.00 87.62 225 ASN A O 1
ATOM 1714 N N . GLY A 1 226 ? -2.896 14.860 16.751 1.00 90.56 226 GLY A N 1
ATOM 1715 C CA . GLY A 1 226 ? -3.932 13.851 16.891 1.00 90.56 226 GLY A CA 1
ATOM 1716 C C . GLY A 1 226 ? -3.394 12.435 17.039 1.00 90.56 226 GLY A C 1
ATOM 1717 O O . GLY A 1 226 ? -2.191 12.188 16.934 1.00 90.56 226 GLY A O 1
ATOM 1718 N N . PHE A 1 227 ? -4.303 11.492 17.267 1.00 92.31 227 PHE A N 1
ATOM 1719 C CA . PHE A 1 227 ? -4.013 10.060 17.293 1.00 92.31 227 PHE A CA 1
ATOM 1720 C C . PHE A 1 227 ? -4.870 9.340 16.262 1.00 92.31 227 PHE A C 1
ATOM 1722 O O . PHE A 1 227 ? -5.978 9.773 15.956 1.00 92.31 227 PHE A O 1
ATOM 1729 N N . MET A 1 228 ? -4.380 8.202 15.778 1.00 91.62 228 MET A N 1
ATOM 1730 C CA . MET A 1 228 ? -5.165 7.279 14.971 1.00 91.62 228 MET A CA 1
ATOM 1731 C C . MET A 1 228 ? -5.197 5.914 15.649 1.00 91.62 228 MET A C 1
ATOM 1733 O O . MET A 1 228 ? -4.146 5.326 15.917 1.00 91.62 228 MET A O 1
ATOM 1737 N N . TRP A 1 229 ? -6.400 5.406 15.900 1.00 94.19 229 TRP A N 1
ATOM 1738 C CA . TRP A 1 229 ? -6.647 4.033 16.318 1.00 94.19 229 TRP A CA 1
ATOM 1739 C C . TRP A 1 229 ? -7.087 3.214 15.114 1.00 94.19 229 TRP A C 1
ATOM 1741 O O . TRP A 1 229 ? -7.988 3.619 14.385 1.00 94.19 229 TRP A O 1
ATOM 1751 N N . THR A 1 230 ? -6.474 2.051 14.918 1.00 87.56 230 THR A N 1
ATOM 1752 C CA . THR A 1 230 ? -6.917 1.070 13.920 1.00 87.56 230 THR A CA 1
ATOM 1753 C C . THR A 1 230 ? -7.570 -0.094 14.646 1.00 87.56 230 THR A C 1
ATOM 1755 O O . THR A 1 230 ? -6.925 -0.740 15.470 1.00 87.56 230 THR A O 1
ATOM 1758 N N . VAL A 1 231 ? -8.846 -0.340 14.353 1.00 88.62 231 VAL A N 1
ATOM 1759 C CA . VAL A 1 231 ? -9.699 -1.349 14.988 1.00 88.62 231 VAL A CA 1
ATOM 1760 C C . VAL A 1 231 ? -9.973 -2.466 13.992 1.00 88.62 231 VAL A C 1
ATOM 1762 O O . VAL A 1 231 ? -10.546 -2.226 12.930 1.00 88.62 231 VAL A O 1
ATOM 1765 N N . THR A 1 232 ? -9.599 -3.693 14.345 1.00 85.00 232 THR A N 1
ATOM 1766 C CA . THR A 1 232 ? -9.937 -4.893 13.575 1.00 85.00 232 THR A CA 1
ATOM 1767 C C . THR A 1 232 ? -10.952 -5.737 14.327 1.00 85.00 232 THR A C 1
ATOM 1769 O O . THR A 1 232 ? -10.708 -6.110 15.471 1.00 85.00 232 THR A O 1
ATOM 1772 N N . PHE A 1 233 ? -12.070 -6.051 13.678 1.00 86.31 233 PHE A N 1
ATOM 1773 C CA . PHE A 1 233 ? -13.173 -6.812 14.259 1.00 86.31 233 PHE A CA 1
ATOM 1774 C C . PHE A 1 233 ? -13.011 -8.305 13.993 1.00 86.31 233 PHE A C 1
ATOM 1776 O O . PHE A 1 233 ? -12.969 -8.726 12.838 1.00 86.31 233 PHE A O 1
ATOM 1783 N N . HIS A 1 234 ? -12.976 -9.114 15.054 1.00 75.44 234 HIS A N 1
ATOM 1784 C CA . HIS A 1 234 ? -12.742 -10.560 14.957 1.00 75.44 234 HIS A CA 1
ATOM 1785 C C . HIS A 1 234 ? -14.011 -11.408 14.979 1.00 75.44 234 HIS A C 1
ATOM 1787 O O . HIS A 1 234 ? -13.953 -12.584 14.606 1.00 75.44 234 HIS A O 1
ATOM 1793 N N . GLY A 1 235 ? -15.147 -10.819 15.361 1.00 67.00 235 GLY A N 1
ATOM 1794 C CA . GLY A 1 235 ? -16.447 -11.485 15.440 1.00 67.00 235 GLY A CA 1
ATOM 1795 C C . GLY A 1 235 ? -16.921 -12.125 14.127 1.00 67.00 235 GLY A C 1
ATOM 1796 O O . GLY A 1 235 ? -16.499 -11.760 13.033 1.00 67.00 235 GLY A O 1
ATOM 1797 N N . SER A 1 236 ? -17.823 -13.103 14.245 1.00 52.38 236 SER A N 1
ATOM 1798 C CA . SER A 1 236 ? -18.412 -13.864 13.130 1.00 52.38 236 SER A CA 1
ATOM 1799 C C . SER A 1 236 ? -19.624 -13.190 12.477 1.00 52.38 236 SER A C 1
ATOM 1801 O O . SER A 1 236 ? -20.309 -13.815 11.665 1.00 52.38 236 SER A O 1
ATOM 1803 N N . GLU A 1 237 ? -19.935 -11.945 12.838 1.00 56.50 237 GLU A N 1
ATOM 1804 C CA . GLU A 1 237 ? -21.037 -11.221 12.215 1.00 56.50 237 GLU A CA 1
ATOM 1805 C C . GLU A 1 237 ? -20.650 -10.829 10.788 1.00 56.50 237 GLU A C 1
ATOM 1807 O O . GLU A 1 237 ? -19.686 -10.105 10.566 1.00 56.50 237 GLU A O 1
ATOM 1812 N N . GLU A 1 238 ? -21.438 -11.276 9.809 1.00 59.00 238 GLU A N 1
ATOM 1813 C CA . GLU A 1 238 ? -21.239 -10.936 8.391 1.00 59.00 238 GLU A CA 1
ATOM 1814 C C . GLU A 1 238 ? -21.430 -9.434 8.093 1.00 59.00 238 GLU A C 1
ATOM 1816 O O . GLU A 1 238 ? -21.214 -8.996 6.964 1.00 59.00 238 GLU A O 1
ATOM 1821 N N . ASN A 1 239 ? -21.867 -8.648 9.086 1.00 74.44 239 ASN A N 1
ATOM 1822 C CA . ASN A 1 239 ? -22.153 -7.227 8.950 1.00 74.44 239 ASN A CA 1
ATOM 1823 C C . ASN A 1 239 ? -21.744 -6.436 10.205 1.00 74.44 239 ASN A C 1
ATOM 1825 O O . ASN A 1 239 ? -22.565 -6.180 11.092 1.00 74.44 239 ASN A O 1
ATOM 1829 N N . VAL A 1 240 ? -20.470 -6.055 10.262 1.00 85.06 240 VAL A N 1
ATOM 1830 C CA . VAL A 1 240 ? -19.924 -5.102 11.233 1.00 85.06 240 VAL A CA 1
ATOM 1831 C C . VAL A 1 240 ? -20.421 -3.702 10.869 1.00 85.06 240 VAL A C 1
ATOM 1833 O O . VAL A 1 240 ? -20.255 -3.258 9.730 1.00 85.06 240 VAL A O 1
ATOM 1836 N N . ALA A 1 241 ? -21.055 -3.026 11.829 1.00 88.00 241 ALA A N 1
ATOM 1837 C CA . ALA A 1 241 ? -21.550 -1.662 11.656 1.00 88.00 241 ALA A CA 1
ATOM 1838 C C . ALA A 1 241 ? -20.392 -0.654 11.630 1.00 88.00 241 ALA A C 1
ATOM 1840 O O . ALA A 1 241 ? -19.342 -0.897 12.222 1.00 88.00 241 ALA A O 1
ATOM 1841 N N . GLU A 1 242 ? -20.580 0.478 10.959 1.00 91.19 242 GLU A N 1
ATOM 1842 C CA . GLU A 1 242 ? -19.608 1.569 11.007 1.00 91.19 242 GLU A CA 1
ATOM 1843 C C . GLU A 1 242 ? -19.604 2.203 12.405 1.00 91.19 242 GLU A C 1
ATOM 1845 O O . GLU A 1 242 ? -20.652 2.372 13.031 1.00 91.19 242 GLU A O 1
ATOM 1850 N N . LEU A 1 243 ? -18.409 2.481 12.916 1.00 94.94 243 LEU A N 1
ATOM 1851 C CA . LEU A 1 243 ? -18.207 3.302 14.096 1.00 94.94 243 LEU A CA 1
ATOM 1852 C C . LEU A 1 243 ? -18.476 4.749 13.707 1.00 94.94 243 LEU A C 1
ATOM 1854 O O . LEU A 1 243 ? -17.941 5.235 12.711 1.00 94.94 243 LEU A O 1
ATOM 1858 N N . GLU A 1 244 ? -19.253 5.450 14.515 1.00 96.38 244 GLU A N 1
ATOM 1859 C CA . GLU A 1 244 ? -19.520 6.871 14.320 1.00 96.38 244 GLU A CA 1
ATOM 1860 C C . GLU A 1 244 ? -18.892 7.648 15.471 1.00 96.38 244 GLU A C 1
ATOM 1862 O O . GLU A 1 244 ? -19.039 7.271 16.633 1.00 96.38 244 GLU A O 1
ATOM 1867 N N . ALA A 1 245 ? -18.173 8.724 15.160 1.00 96.31 245 ALA A N 1
ATOM 1868 C CA . ALA A 1 245 ? -17.534 9.564 16.163 1.00 96.31 245 ALA A CA 1
ATOM 1869 C C . ALA A 1 245 ? -18.114 10.979 16.134 1.00 96.31 245 ALA A C 1
ATOM 1871 O O . ALA A 1 245 ? -18.446 11.505 15.073 1.00 96.31 245 ALA A O 1
ATOM 1872 N N . TYR A 1 246 ? -18.215 11.585 17.314 1.00 95.75 246 TYR A N 1
ATOM 1873 C CA . TYR A 1 246 ? -18.817 12.896 17.513 1.00 95.75 246 TYR A CA 1
ATOM 1874 C C . TYR A 1 246 ? -17.895 13.783 18.362 1.00 95.75 246 TYR A C 1
ATOM 1876 O O . TYR A 1 246 ? -17.579 13.470 19.515 1.00 95.75 246 TYR A O 1
ATOM 1884 N N . GLU A 1 247 ? -17.492 14.930 17.816 1.00 91.12 247 GLU A N 1
ATOM 1885 C CA . GLU A 1 247 ? -16.511 15.848 18.411 1.00 91.12 247 GLU A CA 1
ATOM 1886 C C . GLU A 1 247 ? -17.062 16.746 19.532 1.00 91.12 247 GLU A C 1
ATOM 1888 O O . GLU A 1 247 ? -16.318 17.555 20.080 1.00 91.12 247 GLU A O 1
ATOM 1893 N N . GLY A 1 248 ? -18.348 16.640 19.886 1.00 82.25 248 GLY A N 1
ATOM 1894 C CA . GLY A 1 248 ? -19.078 17.649 20.674 1.00 82.25 248 GLY A CA 1
ATOM 1895 C C . GLY A 1 248 ? -18.488 18.017 22.045 1.00 82.25 248 GLY A C 1
ATOM 1896 O O . GLY A 1 248 ? -18.844 19.059 22.598 1.00 82.25 248 GLY A O 1
ATOM 1897 N N . TYR A 1 249 ? -17.582 17.197 22.578 1.00 89.81 249 TYR A N 1
ATOM 1898 C CA . TYR A 1 249 ? -16.911 17.402 23.863 1.00 89.81 249 TYR A CA 1
ATOM 1899 C C . TYR A 1 249 ? -15.389 17.552 23.759 1.00 89.81 249 TYR A C 1
ATOM 1901 O O . TYR A 1 249 ? 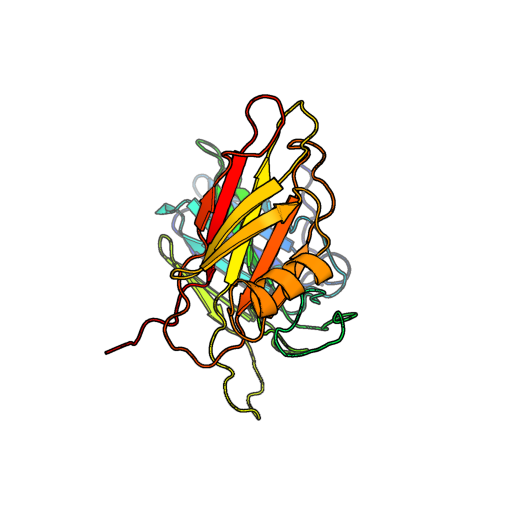-14.741 17.801 24.784 1.00 89.81 249 TYR A O 1
ATOM 1909 N N . LEU A 1 250 ? -14.821 17.442 22.552 1.00 91.06 250 LEU A N 1
ATOM 1910 C CA . LEU A 1 250 ? -13.397 17.643 22.330 1.00 91.06 250 LEU A CA 1
ATOM 1911 C C . LEU A 1 250 ? -13.050 19.113 22.505 1.00 91.06 250 LEU A C 1
ATOM 1913 O O . LEU A 1 250 ? -13.744 20.016 22.033 1.00 91.06 250 LEU A O 1
ATOM 1917 N N . THR A 1 251 ? -11.927 19.357 23.168 1.00 90.19 251 THR A N 1
ATOM 1918 C CA . THR A 1 251 ? -11.401 20.709 23.350 1.00 90.19 251 THR A CA 1
ATOM 1919 C C . THR A 1 251 ? -10.148 20.909 22.517 1.00 90.19 251 THR A C 1
ATOM 1921 O O . THR A 1 251 ? -9.338 19.997 22.386 1.00 90.19 251 THR A O 1
ATOM 1924 N N . GLY A 1 252 ? -9.984 22.117 21.987 1.00 86.25 252 GLY A N 1
ATOM 1925 C CA . GLY A 1 252 ? -8.905 22.480 21.078 1.00 86.25 252 GLY A CA 1
ATOM 1926 C C . GLY A 1 252 ? -9.354 23.605 20.148 1.00 86.25 252 GLY A C 1
ATOM 1927 O O . GLY A 1 252 ? -10.513 24.023 20.182 1.00 86.25 252 GLY A O 1
ATOM 1928 N N . SER A 1 253 ? -8.454 24.121 19.318 1.00 86.06 253 SER A N 1
ATOM 1929 C CA . SER A 1 253 ? -8.824 25.057 18.253 1.00 86.06 253 SER A CA 1
ATOM 1930 C C . SER A 1 253 ? -9.314 24.262 17.046 1.00 86.06 253 SER A C 1
ATOM 1932 O O . SER A 1 253 ? -8.502 23.691 16.334 1.00 86.06 253 SER A O 1
ATOM 1934 N N . ASN A 1 254 ? -10.627 24.250 16.800 1.00 84.94 254 ASN A N 1
ATOM 1935 C CA . ASN A 1 254 ? -11.240 23.464 15.719 1.00 84.94 254 ASN A CA 1
ATOM 1936 C C . ASN A 1 254 ? -10.900 21.956 15.804 1.00 84.94 254 ASN A C 1
ATOM 1938 O O . ASN A 1 254 ? -10.351 21.407 14.847 1.00 84.94 254 ASN A O 1
ATOM 1942 N N . PRO A 1 255 ? -11.166 21.306 16.956 1.00 90.94 255 PRO A N 1
ATOM 1943 C CA . PRO A 1 255 ? -10.872 19.895 17.123 1.00 90.94 255 PRO A CA 1
ATOM 1944 C C . PRO A 1 255 ? -11.794 19.070 16.228 1.00 90.94 255 PRO A C 1
ATOM 1946 O O . PRO A 1 255 ? -12.953 19.430 16.010 1.00 90.94 255 PRO A O 1
ATOM 1949 N N . TYR A 1 256 ? -11.279 17.952 15.740 1.00 92.81 256 TYR A N 1
ATOM 1950 C CA . TYR A 1 256 ? -12.013 17.052 14.871 1.00 92.81 256 TYR A CA 1
ATOM 1951 C C . TYR A 1 256 ? -11.807 15.604 15.307 1.00 92.81 256 TYR A C 1
ATOM 1953 O O . TYR A 1 256 ? -10.728 15.231 15.773 1.00 92.81 256 TYR A O 1
ATOM 1961 N N . VAL A 1 257 ? -12.851 14.796 15.143 1.00 95.62 257 VAL A N 1
ATOM 1962 C CA . VAL A 1 257 ? -12.778 13.339 15.207 1.00 95.62 257 VAL A CA 1
ATOM 1963 C C . VAL A 1 257 ? -13.492 12.770 13.992 1.00 95.62 257 VAL A C 1
ATOM 1965 O O . VAL A 1 257 ? -14.523 13.290 13.571 1.00 95.62 257 VAL A O 1
ATOM 1968 N N . GLY A 1 258 ? -12.940 11.712 13.418 1.00 93.25 258 GLY A N 1
ATOM 1969 C CA . GLY A 1 258 ? -13.538 11.031 12.283 1.00 93.25 258 GLY A CA 1
ATOM 1970 C C . GLY A 1 258 ? -13.333 9.530 12.355 1.00 93.25 258 GLY A C 1
ATOM 1971 O O . GLY A 1 258 ? -12.474 9.029 13.087 1.00 93.25 258 GLY A O 1
ATOM 1972 N N . THR A 1 259 ? -14.128 8.818 11.564 1.00 93.75 259 THR A N 1
ATOM 1973 C CA . THR A 1 259 ? -13.988 7.382 11.345 1.00 93.75 259 THR A CA 1
ATOM 1974 C C . THR A 1 259 ? -13.866 7.074 9.858 1.00 93.75 259 THR A C 1
ATOM 1976 O O . THR A 1 259 ? -14.361 7.818 9.011 1.00 93.75 259 THR A O 1
ATOM 1979 N N . ILE A 1 260 ? -13.129 6.013 9.527 1.00 85.06 260 ILE A N 1
ATOM 1980 C CA . ILE A 1 260 ? -12.938 5.544 8.148 1.00 85.06 260 ILE A CA 1
ATOM 1981 C C . ILE A 1 260 ? -13.027 4.023 8.135 1.00 85.06 260 ILE A C 1
ATOM 1983 O O . ILE A 1 260 ? -12.254 3.348 8.814 1.00 85.06 260 ILE A O 1
ATOM 1987 N N . MET A 1 261 ? -13.900 3.464 7.300 1.00 82.12 261 MET A N 1
ATOM 1988 C CA . MET A 1 261 ? -13.889 2.034 6.996 1.00 82.12 261 MET A CA 1
ATOM 1989 C C . MET A 1 261 ? -12.811 1.718 5.950 1.00 82.12 261 MET A C 1
ATOM 1991 O O . MET A 1 261 ? -12.959 2.026 4.769 1.00 82.12 261 MET A O 1
ATOM 1995 N N . THR A 1 262 ? -11.717 1.091 6.382 1.00 71.06 262 THR A N 1
ATOM 1996 C CA . THR A 1 262 ? -10.567 0.751 5.524 1.00 71.06 262 THR A CA 1
ATOM 1997 C C . THR A 1 262 ? -10.753 -0.597 4.832 1.00 71.06 262 THR A C 1
ATOM 1999 O O . THR A 1 262 ? -10.370 -0.765 3.675 1.00 71.06 262 THR A O 1
ATOM 2002 N N . ILE A 1 263 ? -11.378 -1.558 5.520 1.00 66.44 263 ILE A N 1
ATOM 2003 C CA . ILE A 1 263 ? -11.786 -2.848 4.950 1.00 66.44 263 ILE A CA 1
ATOM 2004 C C . ILE A 1 263 ? -13.236 -3.083 5.337 1.00 66.44 263 ILE A C 1
ATOM 2006 O O . ILE A 1 263 ? -13.540 -3.312 6.505 1.00 66.44 263 ILE A O 1
ATOM 2010 N N . GLY A 1 264 ? -14.127 -3.008 4.350 1.00 64.00 264 GLY A N 1
ATOM 2011 C CA . GLY A 1 264 ? -15.556 -3.202 4.561 1.00 64.00 264 GLY A CA 1
ATOM 2012 C C . GLY A 1 264 ? -15.974 -4.662 4.671 1.00 64.00 264 GLY A C 1
ATOM 2013 O O . GLY A 1 264 ? -15.188 -5.580 4.427 1.00 64.00 264 GLY A O 1
ATOM 2014 N N . ASN A 1 265 ? -17.245 -4.860 5.027 1.00 64.50 265 ASN A N 1
ATOM 2015 C CA . ASN A 1 265 ? -17.849 -6.185 5.119 1.00 64.50 265 ASN A CA 1
ATOM 2016 C C . ASN A 1 265 ? -17.582 -6.988 3.836 1.00 64.50 265 ASN A C 1
ATOM 2018 O O . ASN A 1 265 ? -17.744 -6.440 2.737 1.00 64.50 265 ASN A O 1
ATOM 2022 N N . PRO A 1 266 ? -17.180 -8.271 3.940 1.00 57.59 266 PRO A N 1
ATOM 2023 C CA . PRO A 1 266 ? -17.011 -9.111 2.768 1.00 57.59 266 PRO A CA 1
ATOM 2024 C C . PRO A 1 266 ? -18.330 -9.108 1.998 1.00 57.59 266 PRO A C 1
ATOM 2026 O O . PRO A 1 266 ? -19.361 -9.550 2.501 1.00 57.59 266 PRO A O 1
ATOM 2029 N N . SER A 1 267 ? -18.317 -8.553 0.784 1.00 49.28 267 SER A N 1
ATOM 2030 C CA . SER A 1 267 ? -19.507 -8.510 -0.055 1.00 49.28 267 SER A CA 1
ATOM 2031 C C . SER A 1 267 ? -20.029 -9.937 -0.204 1.00 49.28 267 SER A C 1
ATOM 2033 O O . SER A 1 267 ? -19.302 -10.784 -0.735 1.00 49.28 267 SER A O 1
ATOM 2035 N N . GLN A 1 268 ? -21.264 -10.208 0.234 1.00 37.75 268 GLN A N 1
ATOM 2036 C CA . GLN A 1 268 ? -21.958 -11.423 -0.174 1.00 37.75 268 GLN A CA 1
ATOM 2037 C C . GLN A 1 268 ? -22.047 -11.384 -1.702 1.00 37.75 268 GLN A C 1
ATOM 2039 O O . GLN A 1 268 ? -22.900 -10.705 -2.276 1.00 37.75 268 GLN A O 1
ATOM 2044 N N . LYS A 1 269 ? -21.128 -12.078 -2.378 1.00 32.44 26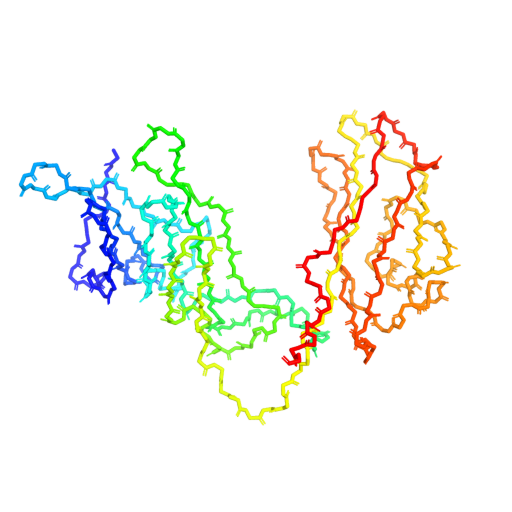9 LYS A N 1
ATOM 2045 C CA . LYS A 1 269 ? -21.305 -12.423 -3.783 1.00 32.44 269 LYS A CA 1
ATOM 2046 C C . LYS A 1 269 ? -22.531 -13.334 -3.835 1.00 32.44 269 LYS A C 1
ATOM 2048 O O . LYS A 1 269 ? -22.442 -14.503 -3.469 1.00 32.44 269 LYS A O 1
ATOM 2053 N N . ARG A 1 270 ? -23.676 -12.760 -4.207 1.00 30.44 270 ARG A N 1
ATOM 2054 C CA . ARG A 1 270 ? -24.771 -13.515 -4.820 1.00 30.44 270 ARG A CA 1
ATOM 2055 C C . ARG A 1 270 ? -24.345 -14.017 -6.191 1.00 30.44 270 ARG A C 1
ATOM 2057 O O . ARG A 1 270 ? -23.602 -13.276 -6.873 1.00 30.44 270 ARG A O 1
#

Sequence (270 aa):
QTFVTPASLDEFGYSVALDGDEMVIGAPGVDDEKGAAYLWLRGGSSMSITQQLLPDVRQDGARFGCSVAIHSAAETIVVSACMEDDDTYHLDLNTPATDRPDAGAVYVFRKQSGGITYNLEQKLIPTNVIEGDRFGLHVAVNNDMVLASSLEEYSGSLNPRKVVQQIFTDCTGCTLGSFFELEYRSLRTNVEHDVTAAEMRSILENELQTGDVTVTRTNQDASSNGFMWTVTFHGSEENVAELEAYEGYLTGSNPYVGTIMTIGNPSQKR

Organism: NCBI:txid124430

Radius of gyration: 21.76 Å; chains: 1; bounding box: 52×51×60 Å

InterPro domains:
  IPR013517 FG-GAP repeat [PF14312] (7-39)
  IPR013517 FG-GAP repeat [PF14312] (51-109)
  IPR013519 Integrin alpha beta-propellor [SM00191] (8-54)
  IPR013519 Integrin alpha beta-propellor [SM00191] (60-125)
  IPR028994 Integrin alpha, N-terminal [G3DSA:2.130.10.130] (1-148)
  IPR028994 Integrin alpha, N-terminal [SSF69318] (8-144)

Foldseek 3Di:
DDDDDDDPQQQWQLEWEDDDQWIKIWRQRPDQSLTWIFIWGDDPPDIDTDDIDHDPDGDHNLSWRNEWEDDVVLQKIKIKSLQDWDQADAQPDPDRPPIQGSLIKMWIWGDDVVDPDTDTDDIDGDNHGHRQQSWQNYWYDDRPDIDIHTPPPDPDDPQPDWWKKKKKKFFFPKAKFDWKWKAFPHFIDTGTQDDAQVRVQCCCCPRRVLNHKGKHKDDQDPGGSMMMIMITRRDPDLAGGFMAIGCPGMDHDPMDMGMDGPDGRDPPPD

Secondary structure (DSSP, 8-state):
--PPPPPTTTTTTSEEEEETTEEEEEETTTTTTTBEEEEEEEETTEEEEEEEE--SS--TT--EEEEEEEEGGGTEEEEEETT--B-SPPTT-SS--S-BTT--EEEEEEEPTTSS-EEEEEEE--TTPPTT--TTSSEEEETTEEEE-------S--PPPPEEEEEEEE-TTS--EEEEEEEETTEEEEEETT--HHHHHHHHHHTS---SEEEEEPPPPTTT---EEEEEE-S--S-PPPEEEE-TTEESSS-EEEEEEEE-------